Protein AF-A0A3D9BL88-F1 (afdb_monomer)

Solvent-accessible surface area (backbone atoms only — not comparable to full-atom values): 12223 Å² total; per-residue (Å²): 134,67,71,60,58,57,51,49,48,42,62,71,47,50,49,54,49,50,50,52,54,50,50,53,53,51,49,52,52,51,50,50,54,51,51,52,51,51,52,52,52,52,38,51,52,53,46,51,52,50,48,52,52,48,52,53,52,50,52,48,41,50,54,39,50,50,53,48,51,50,46,50,51,57,50,48,46,71,74,45,36,78,81,63,35,73,95,54,96,52,53,82,63,50,52,57,53,53,50,54,52,46,58,64,59,68,75,57,82,75,71,76,85,77,70,64,64,61,52,55,54,51,50,40,59,60,70,69,48,88,68,78,49,70,70,58,54,52,51,50,50,45,40,48,48,61,73,65,33,63,68,57,51,48,56,51,49,55,51,50,52,50,51,55,64,69,32,60,68,41,38,55,24,56,59,50,88,50,68,68,46,31,51,52,22,54,50,51,48,51,49,52,54,49,55,54,48,50,55,59,49,43,72,56,46,47,66,53,53,53,52,54,52,51,61,64,69,73,106

Radius of gyration: 32.03 Å; Cα contacts (8 Å, |Δi|>4): 124; chains: 1; bounding box: 73×27×107 Å

Structure (mmCIF, N/CA/C/O backbone):
data_AF-A0A3D9BL88-F1
#
_entry.id   AF-A0A3D9BL88-F1
#
loop_
_atom_site.group_PDB
_atom_site.id
_atom_site.type_symbol
_atom_site.label_atom_id
_atom_site.label_alt_id
_atom_site.label_comp_id
_atom_site.label_asym_id
_atom_site.label_entity_id
_atom_site.label_seq_id
_atom_site.pdbx_PDB_ins_code
_atom_site.Cartn_x
_atom_site.Cartn_y
_atom_site.Cartn_z
_atom_site.occupancy
_atom_site.B_iso_or_equiv
_atom_site.auth_seq_id
_atom_site.auth_comp_id
_atom_site.auth_asym_id
_atom_site.auth_atom_id
_atom_site.pdbx_PDB_model_num
ATOM 1 N N . MET A 1 1 ? 49.836 -11.959 -72.638 1.00 51.59 1 MET A N 1
ATOM 2 C CA . MET A 1 1 ? 50.542 -12.014 -71.339 1.00 51.59 1 MET A CA 1
ATOM 3 C C . MET A 1 1 ? 49.809 -11.216 -70.248 1.00 51.59 1 MET A C 1
ATOM 5 O O . MET A 1 1 ? 50.366 -11.035 -69.187 1.00 51.59 1 MET A O 1
ATOM 9 N N . GLU A 1 2 ? 48.539 -10.827 -70.449 1.00 55.22 2 GLU A N 1
ATOM 10 C CA . GLU A 1 2 ? 47.811 -9.899 -69.552 1.00 55.22 2 GLU A CA 1
ATOM 11 C C . GLU A 1 2 ? 46.920 -10.577 -68.492 1.00 55.22 2 GLU A C 1
ATOM 13 O O . GLU A 1 2 ? 46.496 -9.944 -67.531 1.00 55.22 2 GLU A O 1
ATOM 18 N N . LYS A 1 3 ? 46.625 -11.881 -68.622 1.00 53.06 3 LYS A N 1
ATOM 19 C CA . LYS A 1 3 ? 45.732 -12.588 -67.678 1.00 53.06 3 LYS A CA 1
ATOM 20 C C . LYS A 1 3 ? 46.371 -12.884 -66.314 1.00 53.06 3 LYS A C 1
ATOM 22 O O . LYS A 1 3 ? 45.644 -13.062 -65.341 1.00 53.06 3 LYS A O 1
ATOM 27 N N . LYS A 1 4 ? 47.706 -12.964 -66.235 1.00 57.78 4 LYS A N 1
ATOM 28 C CA . LYS A 1 4 ? 48.420 -13.257 -64.978 1.00 57.78 4 LYS A CA 1
ATOM 29 C C . LYS A 1 4 ? 48.424 -12.057 -64.031 1.00 57.78 4 LYS A C 1
ATOM 31 O O . LYS A 1 4 ? 48.208 -12.250 -62.841 1.00 57.78 4 LYS A O 1
ATOM 36 N N . ASP A 1 5 ? 48.562 -10.847 -64.561 1.00 67.50 5 ASP A N 1
ATOM 37 C CA . ASP A 1 5 ? 48.654 -9.633 -63.743 1.00 67.50 5 ASP A CA 1
ATOM 38 C C . ASP A 1 5 ? 47.309 -9.288 -63.097 1.00 67.50 5 ASP A C 1
ATOM 40 O O . ASP A 1 5 ? 47.246 -9.004 -61.904 1.00 67.50 5 ASP A O 1
ATOM 44 N N . TRP A 1 6 ? 46.206 -9.448 -63.834 1.00 71.81 6 TRP A N 1
ATOM 45 C CA . TRP A 1 6 ? 44.857 -9.295 -63.281 1.00 71.81 6 TRP A CA 1
ATOM 46 C C . TRP A 1 6 ? 44.536 -10.309 -62.181 1.00 71.81 6 TRP A C 1
ATOM 48 O O . TRP A 1 6 ? 43.895 -9.965 -61.187 1.00 71.81 6 TRP A O 1
ATOM 58 N N . PHE A 1 7 ? 44.991 -11.554 -62.334 1.00 76.88 7 PHE A N 1
ATOM 59 C CA . PHE A 1 7 ? 44.805 -12.583 -61.313 1.00 76.88 7 PHE A CA 1
ATOM 60 C C . PHE A 1 7 ? 45.586 -12.255 -60.032 1.00 76.88 7 PHE A C 1
ATOM 62 O O . PHE A 1 7 ? 45.033 -12.382 -58.942 1.00 76.88 7 PHE A O 1
ATOM 69 N N . ILE A 1 8 ? 46.828 -11.781 -60.162 1.00 74.06 8 ILE A N 1
ATOM 70 C CA . ILE A 1 8 ? 47.680 -11.367 -59.036 1.00 74.06 8 ILE A CA 1
ATOM 71 C C . ILE A 1 8 ? 47.064 -10.161 -58.315 1.00 74.06 8 ILE A C 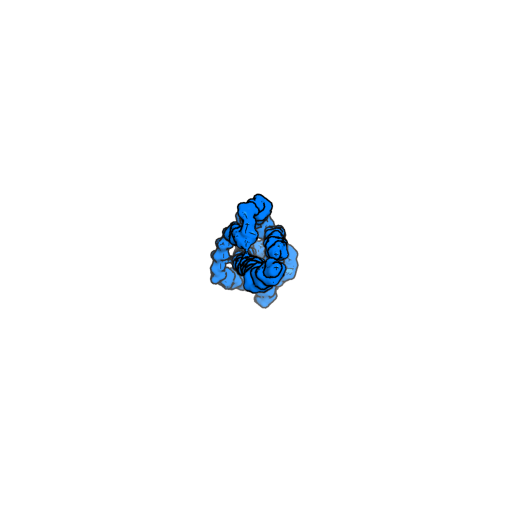1
ATOM 73 O O . ILE A 1 8 ? 46.864 -10.210 -57.106 1.00 74.06 8 ILE A O 1
ATOM 77 N N . ILE A 1 9 ? 46.648 -9.126 -59.050 1.00 75.50 9 ILE A N 1
ATOM 78 C CA . ILE A 1 9 ? 45.992 -7.937 -58.478 1.00 75.50 9 ILE A CA 1
ATOM 79 C C . ILE A 1 9 ? 44.708 -8.322 -57.731 1.00 75.50 9 ILE A C 1
ATOM 81 O O . ILE A 1 9 ? 44.460 -7.868 -56.613 1.00 75.50 9 ILE A O 1
ATOM 85 N N . THR A 1 10 ? 43.889 -9.196 -58.318 1.00 73.94 10 THR A N 1
ATOM 86 C CA . THR A 1 10 ? 42.633 -9.618 -57.686 1.00 73.94 10 THR A CA 1
ATOM 87 C C . THR A 1 10 ? 42.896 -10.433 -56.419 1.00 73.94 10 THR A C 1
ATOM 89 O O . THR A 1 10 ? 42.272 -10.192 -55.386 1.00 73.94 10 THR A O 1
ATOM 92 N N . LYS A 1 11 ? 43.839 -11.379 -56.476 1.00 76.44 11 LYS A N 1
ATOM 93 C CA . LYS A 1 11 ? 44.159 -12.281 -55.366 1.00 76.44 11 LYS A CA 1
ATOM 94 C C . LYS A 1 11 ? 44.858 -11.577 -54.206 1.00 76.44 11 LYS A C 1
ATOM 96 O O . LYS A 1 11 ? 44.530 -11.865 -53.060 1.00 76.44 11 LYS A O 1
ATOM 101 N N . ASP A 1 12 ? 45.784 -10.671 -54.501 1.00 75.44 12 ASP A N 1
ATOM 102 C CA . ASP A 1 12 ? 46.691 -10.118 -53.493 1.00 75.44 12 ASP A CA 1
ATOM 103 C C . ASP A 1 12 ? 46.240 -8.743 -52.976 1.00 75.44 12 ASP A C 1
ATOM 105 O O . ASP A 1 12 ? 46.669 -8.324 -51.904 1.00 75.44 12 ASP A O 1
ATOM 109 N N . ILE A 1 13 ? 45.340 -8.050 -53.690 1.00 75.19 13 ILE A N 1
ATOM 110 C CA . ILE A 1 13 ? 44.857 -6.713 -53.302 1.00 75.19 13 ILE A CA 1
ATOM 111 C C . ILE A 1 13 ? 43.344 -6.717 -53.078 1.00 75.19 13 ILE A C 1
ATOM 113 O O . ILE A 1 13 ? 42.873 -6.331 -52.006 1.00 75.19 13 ILE A O 1
ATOM 117 N N . VAL A 1 14 ? 42.564 -7.182 -54.060 1.00 80.69 14 VAL A N 1
ATOM 118 C CA . VAL A 1 14 ? 41.093 -7.083 -54.003 1.00 80.69 14 VAL A CA 1
ATOM 119 C C . VAL A 1 14 ? 40.502 -8.035 -52.960 1.00 80.69 14 VAL A C 1
ATOM 121 O O . VAL A 1 14 ? 39.698 -7.603 -52.135 1.00 80.69 14 VAL A O 1
ATOM 124 N N . ILE A 1 15 ? 40.907 -9.310 -52.950 1.00 79.12 15 ILE A N 1
ATOM 125 C CA . ILE A 1 15 ? 40.397 -10.303 -51.988 1.00 79.12 15 ILE A CA 1
ATOM 126 C C . ILE A 1 15 ? 40.760 -9.927 -50.535 1.00 79.12 15 ILE A C 1
ATOM 128 O O . ILE A 1 15 ? 39.852 -9.905 -49.696 1.00 79.12 15 ILE A O 1
ATOM 132 N N . PRO A 1 16 ? 42.016 -9.567 -50.197 1.00 82.88 16 PRO A N 1
ATOM 133 C CA . PRO A 1 16 ? 42.356 -9.106 -48.852 1.00 82.88 16 PRO A CA 1
ATOM 134 C C . PRO A 1 16 ? 41.627 -7.815 -48.471 1.00 82.88 16 PRO A C 1
ATOM 136 O O . PRO A 1 16 ? 41.121 -7.718 -47.354 1.00 82.88 16 PRO A O 1
ATOM 139 N N . GLY A 1 17 ? 41.487 -6.864 -49.403 1.00 82.81 17 GLY A N 1
ATOM 140 C CA . GLY A 1 17 ? 40.734 -5.625 -49.188 1.00 82.81 17 GLY A CA 1
ATOM 141 C C . GLY A 1 17 ? 39.258 -5.872 -48.861 1.00 82.81 17 GLY A C 1
ATOM 142 O O . GLY A 1 17 ? 38.746 -5.341 -47.876 1.00 82.81 17 GLY A O 1
ATOM 143 N N . LEU A 1 18 ? 38.585 -6.742 -49.621 1.00 83.50 18 LEU A N 1
ATOM 144 C CA . LEU A 1 18 ? 37.201 -7.151 -49.350 1.00 83.50 18 LEU A CA 1
ATOM 145 C C . LEU A 1 18 ? 37.072 -7.908 -48.023 1.00 83.50 18 LEU A C 1
ATOM 147 O O . LEU A 1 18 ? 36.118 -7.683 -47.279 1.00 83.50 18 LEU A O 1
ATOM 151 N N . THR A 1 19 ? 38.046 -8.757 -47.691 1.00 81.94 19 THR A N 1
ATOM 152 C CA . THR A 1 19 ? 38.074 -9.486 -46.413 1.00 81.94 19 THR A CA 1
ATOM 153 C C . THR A 1 19 ? 38.165 -8.514 -45.235 1.00 81.94 19 THR A C 1
ATOM 155 O O . THR A 1 19 ? 37.410 -8.632 -44.267 1.00 81.94 19 THR A O 1
ATOM 158 N N . LEU A 1 20 ? 39.017 -7.495 -45.341 1.00 87.31 20 LEU A N 1
ATOM 159 C CA . LEU A 1 20 ? 39.199 -6.473 -44.314 1.00 87.31 20 LEU A CA 1
ATOM 160 C C . LEU A 1 20 ? 37.930 -5.619 -44.144 1.00 87.31 20 LEU A C 1
ATOM 162 O O . LEU A 1 20 ? 37.455 -5.442 -43.022 1.00 87.31 20 LEU A O 1
ATOM 166 N N . ILE A 1 21 ? 37.306 -5.197 -45.249 1.00 88.50 21 ILE A N 1
ATOM 167 C CA . ILE A 1 21 ? 36.021 -4.476 -45.237 1.00 88.50 21 ILE A CA 1
ATOM 168 C C . ILE A 1 21 ? 34.911 -5.333 -44.608 1.00 88.50 21 ILE A C 1
ATOM 170 O O . ILE A 1 21 ? 34.175 -4.850 -43.747 1.00 88.50 21 ILE A O 1
ATOM 174 N N . SER A 1 22 ? 34.806 -6.611 -44.986 1.00 84.62 22 SER A N 1
ATOM 175 C CA . SER A 1 22 ? 33.790 -7.521 -44.440 1.00 84.62 22 SER A CA 1
ATOM 176 C C . SER A 1 22 ? 33.960 -7.752 -42.934 1.00 84.62 22 SER A C 1
ATOM 178 O O . SER A 1 22 ? 32.974 -7.771 -42.199 1.00 84.62 22 SER A O 1
ATOM 180 N N . THR A 1 23 ? 35.204 -7.828 -42.453 1.00 88.81 23 THR A N 1
ATOM 181 C CA . THR A 1 23 ? 35.520 -7.988 -41.027 1.00 88.81 23 THR A CA 1
ATOM 182 C C . THR A 1 23 ? 35.141 -6.738 -40.233 1.00 88.81 23 THR A C 1
ATOM 184 O O . THR A 1 23 ? 34.545 -6.849 -39.163 1.00 88.81 23 THR A O 1
ATOM 187 N N . ILE A 1 24 ? 35.411 -5.542 -40.770 1.00 90.19 24 ILE A N 1
ATOM 188 C CA . ILE A 1 24 ? 34.997 -4.272 -40.151 1.00 90.19 24 ILE A CA 1
ATOM 189 C C . ILE A 1 24 ? 33.465 -4.170 -40.090 1.00 90.19 24 ILE A C 1
ATOM 191 O O . ILE A 1 24 ? 32.907 -3.796 -39.055 1.00 90.19 24 ILE A O 1
ATOM 195 N N . LEU A 1 25 ? 32.765 -4.537 -41.168 1.00 89.06 25 LEU A N 1
ATOM 196 C CA . LEU A 1 25 ? 31.299 -4.534 -41.203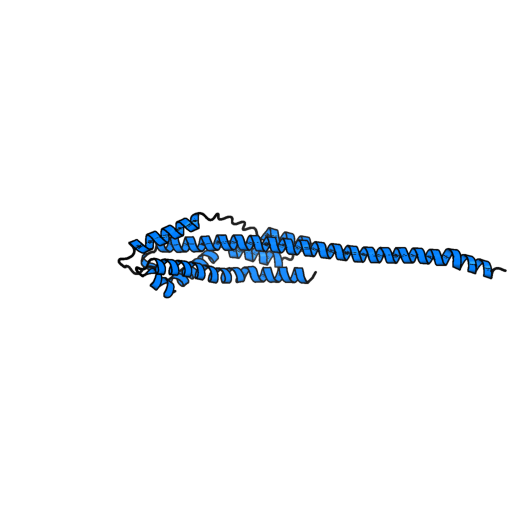 1.00 89.06 25 LEU A CA 1
ATOM 197 C C . LEU A 1 25 ? 30.699 -5.515 -40.188 1.00 89.06 25 LEU A C 1
ATOM 199 O O . LEU A 1 25 ? 29.813 -5.145 -39.422 1.00 89.06 25 LEU A O 1
ATOM 203 N N . LEU A 1 26 ? 31.208 -6.745 -40.113 1.00 86.56 26 LEU A N 1
ATOM 204 C CA . LEU A 1 26 ? 30.743 -7.716 -39.119 1.00 86.56 26 LEU A CA 1
ATOM 205 C C . LEU A 1 26 ? 31.046 -7.256 -37.688 1.00 86.56 26 LEU A C 1
ATOM 207 O O . LEU A 1 26 ? 30.171 -7.332 -36.827 1.00 86.56 26 LEU A O 1
ATOM 211 N N . GLY A 1 27 ? 32.244 -6.721 -37.439 1.00 85.50 27 GLY A N 1
ATOM 212 C CA . GLY A 1 27 ? 32.631 -6.193 -36.131 1.00 85.50 27 GLY A CA 1
ATOM 213 C C . GLY A 1 27 ? 31.736 -5.041 -35.670 1.00 85.50 27 GLY A C 1
ATOM 214 O O . GLY A 1 27 ? 31.298 -5.025 -34.521 1.00 85.50 27 GLY A O 1
ATOM 215 N N . THR A 1 28 ? 31.395 -4.113 -36.569 1.00 89.12 28 THR A N 1
ATOM 216 C CA . THR A 1 28 ? 30.485 -2.995 -36.262 1.00 89.12 28 THR A CA 1
ATOM 217 C C . THR A 1 28 ? 29.053 -3.461 -35.999 1.00 89.12 28 THR A C 1
ATOM 219 O O . THR A 1 28 ? 28.440 -2.992 -35.040 1.00 89.12 28 THR A O 1
ATOM 222 N N . ILE A 1 29 ? 28.536 -4.427 -36.767 1.00 87.75 29 ILE A N 1
ATOM 223 C CA . ILE A 1 29 ? 27.213 -5.030 -36.525 1.00 87.75 29 ILE A CA 1
ATOM 224 C C . ILE A 1 29 ? 27.179 -5.734 -35.162 1.00 87.75 29 ILE A C 1
ATOM 226 O O . ILE A 1 29 ? 26.259 -5.506 -34.374 1.00 87.75 29 ILE A O 1
ATOM 230 N N . ILE A 1 30 ? 28.189 -6.553 -34.851 1.00 85.75 30 ILE A N 1
ATOM 231 C CA . ILE A 1 30 ? 28.284 -7.261 -33.566 1.00 85.75 30 ILE A CA 1
ATOM 232 C C . ILE A 1 30 ? 28.376 -6.261 -32.409 1.00 85.75 30 ILE A C 1
ATOM 234 O O . ILE A 1 30 ? 27.636 -6.392 -31.434 1.00 85.75 30 ILE A O 1
ATOM 238 N N . ALA A 1 31 ? 29.224 -5.235 -32.525 1.00 85.94 31 ALA A N 1
ATOM 239 C CA . ALA A 1 31 ? 29.352 -4.187 -31.515 1.00 85.94 31 ALA A CA 1
ATOM 240 C C . ALA A 1 31 ? 28.030 -3.433 -31.297 1.00 85.94 31 ALA A C 1
ATOM 242 O O . ALA A 1 31 ? 27.651 -3.176 -30.156 1.00 85.94 31 ALA A O 1
ATOM 243 N N . PHE A 1 32 ? 27.288 -3.134 -32.368 1.00 88.62 32 PHE A N 1
ATOM 244 C CA . PHE A 1 32 ? 25.971 -2.502 -32.282 1.00 88.62 32 PHE A CA 1
ATOM 245 C C . PHE A 1 32 ? 24.943 -3.396 -31.570 1.00 88.62 32 PHE A C 1
ATOM 247 O O . PHE A 1 32 ? 24.218 -2.925 -30.692 1.00 88.62 32 PHE A O 1
ATOM 254 N N . ILE A 1 33 ? 24.908 -4.696 -31.886 1.00 86.81 33 ILE A N 1
ATOM 255 C CA . ILE A 1 33 ? 24.022 -5.666 -31.220 1.00 86.81 33 ILE A CA 1
ATOM 256 C C . ILE A 1 33 ? 24.366 -5.791 -29.730 1.00 86.81 33 ILE A C 1
ATOM 258 O O . ILE A 1 33 ? 23.462 -5.759 -28.893 1.00 86.81 33 ILE A O 1
ATOM 262 N N . LEU A 1 34 ? 25.652 -5.921 -29.388 1.00 83.44 34 LEU A N 1
ATOM 263 C CA . LEU A 1 34 ? 26.111 -6.021 -27.999 1.00 83.44 34 LEU A CA 1
ATOM 264 C C . LEU A 1 34 ? 25.763 -4.759 -27.206 1.00 83.44 34 LEU A C 1
ATOM 266 O O . LEU A 1 34 ? 25.168 -4.868 -26.135 1.00 83.44 34 LEU A O 1
ATOM 270 N N . LYS A 1 35 ? 26.024 -3.576 -27.773 1.00 86.06 35 LYS A N 1
ATOM 271 C CA . LYS A 1 35 ? 25.673 -2.291 -27.159 1.00 86.06 35 LYS A CA 1
ATOM 272 C C . LYS A 1 35 ? 24.169 -2.172 -26.900 1.00 86.06 35 LYS A C 1
ATOM 274 O O . LYS A 1 35 ? 23.764 -1.805 -25.801 1.00 86.06 35 LYS A O 1
ATOM 279 N N . ASN A 1 36 ? 23.327 -2.543 -27.867 1.00 81.88 36 ASN A N 1
ATOM 280 C CA . ASN A 1 36 ? 21.871 -2.503 -27.689 1.00 8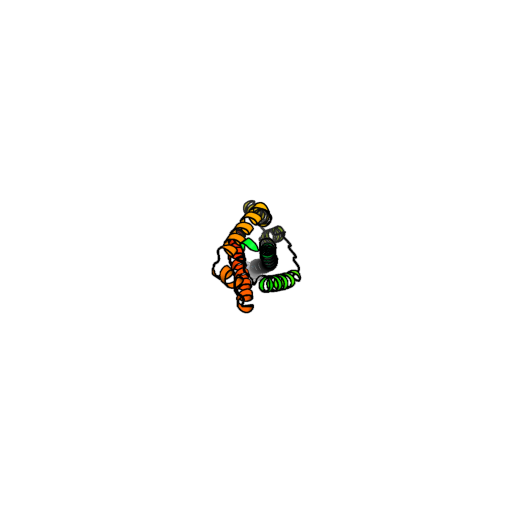1.88 36 ASN A CA 1
ATOM 281 C C . ASN A 1 36 ? 21.387 -3.471 -26.600 1.00 81.88 36 ASN A C 1
ATOM 283 O O . ASN A 1 36 ? 20.467 -3.143 -25.848 1.00 81.88 36 ASN A O 1
ATOM 287 N N . ARG A 1 37 ? 21.997 -4.661 -26.491 1.00 82.50 37 ARG A N 1
ATOM 288 C CA . ARG A 1 37 ? 21.687 -5.618 -25.416 1.00 82.50 37 ARG A CA 1
ATOM 289 C C . ARG A 1 37 ? 22.068 -5.066 -24.044 1.00 82.50 37 ARG A C 1
ATOM 291 O O . ARG A 1 37 ? 21.264 -5.172 -23.120 1.00 82.50 37 ARG A O 1
ATOM 298 N N . GLU A 1 38 ? 23.245 -4.462 -23.926 1.00 84.38 38 GLU A N 1
ATOM 299 C CA . GLU A 1 38 ? 23.721 -3.849 -22.683 1.00 84.38 38 GLU A CA 1
ATOM 300 C C . GLU A 1 38 ? 22.832 -2.670 -22.259 1.00 84.38 38 GLU A C 1
ATOM 302 O O . GLU A 1 38 ? 22.382 -2.605 -21.114 1.00 84.38 38 GLU A O 1
ATOM 307 N N . GLU A 1 39 ? 22.473 -1.783 -23.194 1.00 81.44 39 GLU A N 1
ATOM 308 C CA . GLU A 1 39 ? 21.541 -0.683 -22.926 1.00 81.44 39 GLU A CA 1
ATOM 309 C C . GLU A 1 39 ? 20.169 -1.187 -22.462 1.00 81.44 39 GLU A C 1
ATOM 311 O O . GLU A 1 39 ? 19.599 -0.645 -21.512 1.00 81.44 39 GLU A O 1
ATOM 316 N N . LYS A 1 40 ? 19.644 -2.242 -23.096 1.00 79.38 40 LYS A N 1
ATOM 317 C CA . LYS A 1 40 ? 18.369 -2.859 -22.716 1.00 79.38 40 LYS A CA 1
ATOM 318 C C . LYS A 1 40 ? 18.423 -3.445 -21.302 1.00 79.38 40 LYS A C 1
ATOM 320 O O . LYS A 1 40 ? 17.516 -3.203 -20.507 1.00 79.38 40 LYS A O 1
ATOM 325 N N . GLN A 1 41 ? 19.495 -4.166 -20.964 1.00 80.94 41 GLN A N 1
ATOM 326 C CA . GLN A 1 41 ? 19.702 -4.705 -19.615 1.00 80.94 41 GLN A CA 1
ATOM 327 C C . GLN A 1 41 ? 19.812 -3.593 -18.568 1.00 80.94 41 GLN A C 1
ATOM 329 O O . GLN A 1 41 ? 19.175 -3.677 -17.516 1.00 80.94 41 GLN A O 1
ATOM 334 N N . LYS A 1 42 ? 20.549 -2.518 -18.870 1.00 81.12 42 LYS A N 1
ATOM 335 C CA . LYS A 1 42 ? 20.687 -1.361 -17.978 1.00 81.12 42 LYS A CA 1
ATOM 336 C C . LYS A 1 42 ? 19.346 -0.672 -17.718 1.00 81.12 42 LYS A C 1
ATOM 338 O O . LYS A 1 42 ? 19.031 -0.381 -16.567 1.00 81.12 42 LYS A O 1
ATOM 343 N N . ARG A 1 43 ? 18.529 -0.455 -18.758 1.00 76.50 43 ARG A N 1
ATOM 344 C CA . ARG A 1 43 ? 17.172 0.109 -18.609 1.00 76.50 43 ARG A CA 1
ATOM 345 C C . ARG A 1 43 ? 16.282 -0.788 -17.754 1.00 76.50 43 ARG A C 1
ATOM 347 O O . ARG A 1 43 ? 15.643 -0.290 -16.836 1.00 76.50 43 ARG A O 1
ATOM 354 N N . LYS A 1 44 ? 16.293 -2.102 -18.000 1.00 77.81 44 LYS A N 1
ATOM 355 C CA . LYS A 1 44 ? 15.528 -3.071 -17.203 1.00 77.81 44 LYS A CA 1
ATOM 356 C C . LYS A 1 44 ? 15.936 -3.054 -15.727 1.00 77.81 44 LYS A C 1
ATOM 358 O O . LYS A 1 44 ? 15.065 -3.030 -14.867 1.00 77.81 44 LYS A O 1
ATOM 363 N N . SER A 1 45 ? 17.237 -3.004 -15.437 1.00 80.31 45 SER A N 1
ATOM 364 C CA . SER A 1 45 ? 17.750 -2.895 -14.065 1.00 80.31 45 SER A CA 1
ATOM 365 C C . SER A 1 45 ? 17.232 -1.635 -13.357 1.00 80.31 45 SER A C 1
ATOM 367 O O . SER A 1 45 ? 16.649 -1.724 -12.280 1.00 80.31 45 SER A O 1
ATOM 369 N N . LEU A 1 46 ? 17.334 -0.471 -14.010 1.00 79.88 46 LEU A N 1
ATOM 370 C CA . LEU A 1 46 ? 16.850 0.802 -13.461 1.00 79.88 46 LEU A CA 1
ATOM 371 C C . LEU A 1 46 ? 15.327 0.827 -13.252 1.00 79.88 46 LEU A C 1
ATOM 373 O O . LEU A 1 46 ? 14.841 1.463 -12.315 1.00 79.88 46 LEU A O 1
ATOM 377 N N . LEU A 1 47 ? 14.564 0.154 -14.117 1.00 76.56 47 LEU A N 1
ATOM 378 C CA . LEU A 1 47 ? 13.112 0.020 -13.971 1.00 76.56 47 LEU A CA 1
ATOM 379 C C . LEU A 1 47 ? 12.745 -0.845 -12.769 1.00 76.56 47 LEU A C 1
ATOM 381 O O . LEU A 1 47 ? 11.879 -0.453 -11.992 1.00 76.56 47 LEU A O 1
ATOM 385 N N . ILE A 1 48 ? 13.432 -1.974 -12.582 1.00 80.62 48 ILE A N 1
ATOM 386 C CA . ILE A 1 48 ? 13.251 -2.828 -11.402 1.00 80.62 48 ILE A CA 1
ATOM 387 C C . ILE A 1 48 ? 13.598 -2.047 -10.133 1.00 80.62 48 ILE A C 1
ATOM 389 O O . ILE A 1 48 ? 12.816 -2.048 -9.190 1.00 80.62 48 ILE A O 1
ATOM 393 N N . GLU A 1 49 ? 14.719 -1.325 -10.111 1.00 81.25 49 GLU A N 1
ATOM 394 C CA . GLU A 1 49 ? 15.107 -0.493 -8.965 1.00 81.25 49 GLU A CA 1
ATOM 395 C C . GLU A 1 49 ? 14.051 0.580 -8.656 1.00 81.25 49 GLU A C 1
ATOM 397 O O . GLU A 1 49 ? 13.662 0.780 -7.506 1.00 81.25 49 GLU A O 1
ATOM 402 N N . THR A 1 50 ? 13.527 1.240 -9.691 1.00 80.19 50 THR A N 1
ATOM 403 C CA . THR A 1 50 ? 12.452 2.233 -9.550 1.00 80.19 50 THR A CA 1
ATOM 404 C C . THR A 1 50 ? 11.173 1.602 -8.997 1.00 80.19 50 THR A C 1
ATOM 406 O O . THR A 1 50 ? 10.539 2.191 -8.123 1.00 80.19 50 THR A O 1
ATOM 409 N N . TYR A 1 51 ? 10.834 0.387 -9.433 1.00 80.00 51 TYR A N 1
ATOM 410 C CA . TYR A 1 51 ? 9.705 -0.377 -8.904 1.00 80.00 51 TYR A CA 1
ATOM 411 C C . TYR A 1 51 ? 9.893 -0.788 -7.449 1.00 80.00 51 TYR A C 1
ATOM 413 O O . TYR A 1 51 ? 8.980 -0.616 -6.648 1.00 80.00 51 TYR A O 1
ATOM 421 N N . MET A 1 52 ? 11.087 -1.234 -7.067 1.00 82.69 52 MET A N 1
ATOM 422 C CA . MET A 1 52 ? 11.388 -1.539 -5.669 1.00 82.69 52 MET A CA 1
ATOM 423 C C . MET A 1 52 ? 11.295 -0.290 -4.785 1.00 82.69 52 MET A C 1
ATOM 425 O O . MET A 1 52 ? 10.758 -0.361 -3.682 1.00 82.69 52 MET A O 1
ATOM 429 N N . ASN A 1 53 ? 11.747 0.869 -5.273 1.00 83.19 53 ASN A N 1
ATOM 430 C CA . ASN A 1 53 ? 11.600 2.134 -4.550 1.00 83.19 53 ASN A CA 1
ATOM 431 C C . ASN A 1 53 ? 10.124 2.521 -4.370 1.00 83.19 53 ASN A C 1
ATOM 433 O O . ASN A 1 53 ? 9.724 2.898 -3.269 1.00 83.19 53 ASN A O 1
ATOM 437 N N . TYR A 1 54 ? 9.315 2.364 -5.419 1.00 81.44 54 TYR A N 1
ATOM 438 C CA . TYR A 1 54 ? 7.867 2.562 -5.364 1.00 81.44 54 TYR A CA 1
ATOM 439 C C . TYR A 1 54 ? 7.199 1.634 -4.333 1.00 81.44 54 TYR A C 1
ATOM 441 O O . TYR A 1 54 ? 6.455 2.104 -3.471 1.00 81.44 54 TYR A O 1
ATOM 449 N N . LEU A 1 55 ? 7.512 0.333 -4.361 1.00 82.50 55 LEU A N 1
ATOM 450 C CA . LEU A 1 55 ? 6.980 -0.640 -3.402 1.00 82.50 55 LEU A CA 1
ATOM 451 C C . LEU A 1 55 ? 7.390 -0.317 -1.961 1.00 82.50 55 LEU A C 1
ATOM 453 O O . LEU A 1 55 ? 6.566 -0.416 -1.055 1.00 82.50 55 LEU A O 1
ATOM 457 N N . ASN A 1 56 ? 8.635 0.113 -1.745 1.00 82.56 56 ASN A N 1
ATOM 458 C CA . ASN A 1 56 ? 9.114 0.522 -0.426 1.00 82.56 56 ASN A CA 1
ATOM 459 C C . ASN A 1 56 ? 8.353 1.745 0.101 1.00 82.56 56 ASN A C 1
ATOM 461 O O . ASN A 1 56 ? 7.957 1.761 1.266 1.00 82.56 56 ASN A O 1
ATOM 465 N N . ALA A 1 57 ? 8.121 2.756 -0.741 1.00 80.62 57 ALA A N 1
ATOM 466 C CA . ALA A 1 57 ? 7.315 3.916 -0.364 1.00 80.62 57 ALA A CA 1
ATOM 467 C C . ALA A 1 57 ? 5.867 3.517 -0.048 1.00 80.62 57 ALA A C 1
ATOM 469 O O . ALA A 1 57 ? 5.321 3.925 0.975 1.00 80.62 57 ALA A O 1
ATOM 470 N N . ARG A 1 58 ? 5.271 2.633 -0.857 1.00 79.31 58 ARG A N 1
ATOM 471 C CA . ARG A 1 58 ? 3.926 2.090 -0.617 1.00 79.31 58 ARG A CA 1
ATOM 472 C C . ARG A 1 58 ? 3.821 1.304 0.672 1.00 79.31 58 ARG A C 1
ATOM 474 O O . ARG A 1 58 ? 2.858 1.507 1.401 1.00 79.31 58 ARG A O 1
ATOM 481 N N . SER A 1 59 ? 4.805 0.471 0.987 1.00 82.00 59 SER A N 1
ATOM 482 C CA . SER A 1 59 ? 4.832 -0.264 2.251 1.00 82.00 59 SER A CA 1
ATOM 483 C C . SER A 1 59 ? 4.875 0.684 3.451 1.00 82.00 59 SER A C 1
ATOM 485 O O . SER A 1 59 ? 4.138 0.475 4.410 1.00 82.00 59 SER A O 1
ATOM 487 N N . LYS A 1 60 ? 5.693 1.743 3.388 1.00 80.94 60 LYS A N 1
ATOM 488 C CA . LYS A 1 60 ? 5.794 2.742 4.464 1.00 80.94 60 LYS A CA 1
ATOM 489 C C . LYS A 1 60 ? 4.502 3.539 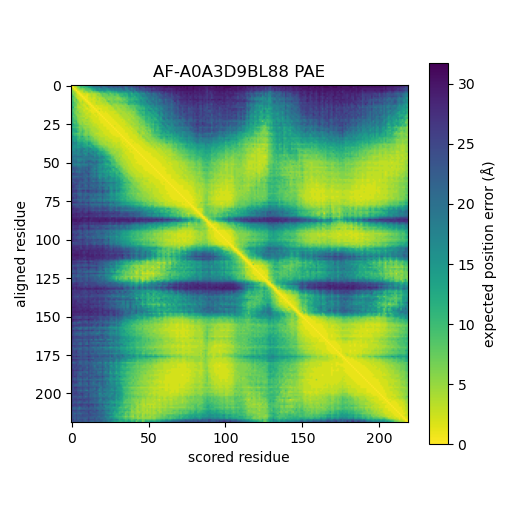4.635 1.00 80.94 60 LYS A C 1
ATOM 491 O O . LYS A 1 60 ? 4.021 3.677 5.756 1.00 80.94 60 LYS A O 1
ATOM 496 N N . ASN A 1 61 ? 3.914 4.011 3.535 1.00 78.19 61 ASN A N 1
ATOM 497 C CA . ASN A 1 61 ? 2.644 4.738 3.578 1.00 78.19 61 ASN A CA 1
ATOM 498 C C . ASN A 1 61 ? 1.506 3.823 4.061 1.00 78.19 61 ASN A C 1
ATOM 500 O O . ASN A 1 61 ? 0.708 4.229 4.898 1.00 78.19 61 ASN A O 1
ATOM 504 N N . TYR A 1 62 ? 1.464 2.560 3.621 1.00 82.56 62 TYR A N 1
ATOM 505 C CA . TYR A 1 62 ? 0.513 1.567 4.124 1.00 82.56 62 TYR A CA 1
ATOM 506 C C . TYR A 1 62 ? 0.624 1.380 5.642 1.00 82.56 62 TYR A C 1
ATOM 508 O O . TYR A 1 62 ? -0.383 1.480 6.339 1.00 82.56 62 TYR A O 1
ATOM 516 N N . GLU A 1 63 ? 1.834 1.153 6.159 1.00 81.19 63 GLU A N 1
ATOM 517 C CA . GLU A 1 63 ? 2.075 0.976 7.594 1.00 81.19 63 GLU A CA 1
ATOM 518 C C . GLU A 1 63 ? 1.659 2.220 8.388 1.00 81.19 63 GLU A C 1
ATOM 520 O O . GLU A 1 63 ? 0.949 2.121 9.390 1.00 81.19 63 GLU A O 1
ATOM 525 N N . SER A 1 64 ? 2.031 3.403 7.898 1.00 81.69 64 SER A N 1
ATOM 526 C CA . SER A 1 64 ? 1.689 4.676 8.525 1.00 81.69 64 SER A CA 1
ATOM 527 C C . SER A 1 64 ? 0.174 4.905 8.594 1.00 81.69 64 SER A C 1
ATOM 529 O O . SER A 1 64 ? -0.362 5.220 9.660 1.00 81.69 64 SER A O 1
ATOM 531 N N . HIS A 1 65 ? -0.538 4.679 7.488 1.00 79.56 65 HIS A N 1
ATOM 532 C CA . HIS A 1 65 ? -1.990 4.839 7.430 1.00 79.56 65 HIS A CA 1
ATOM 533 C C . HIS A 1 65 ? -2.717 3.789 8.270 1.00 79.56 65 HIS A C 1
ATOM 535 O O . HIS A 1 65 ? -3.694 4.121 8.935 1.00 79.56 65 HIS A O 1
ATOM 541 N N . LEU A 1 66 ? -2.243 2.542 8.287 1.00 85.25 66 LEU A N 1
ATOM 542 C CA . LEU A 1 66 ? -2.816 1.481 9.114 1.00 85.25 66 LEU A CA 1
ATOM 543 C C . LEU A 1 66 ? -2.707 1.820 10.602 1.00 85.25 66 LEU A C 1
ATOM 545 O O . LEU A 1 66 ? -3.697 1.717 11.327 1.00 85.25 66 LEU A O 1
ATOM 549 N N . ASN A 1 67 ? -1.536 2.279 11.046 1.00 85.44 67 ASN A N 1
ATOM 550 C CA . ASN A 1 67 ? -1.335 2.701 12.431 1.00 85.44 67 ASN A CA 1
ATOM 551 C C . ASN A 1 67 ? -2.204 3.922 12.770 1.00 85.44 67 ASN A C 1
ATOM 553 O O . ASN A 1 67 ? -2.812 3.966 13.840 1.00 85.44 67 ASN A O 1
ATOM 557 N N . SER A 1 68 ? -2.343 4.876 11.842 1.00 85.06 68 SER A N 1
ATOM 558 C CA . SER A 1 68 ? -3.249 6.021 12.001 1.00 85.06 68 SER A CA 1
ATOM 559 C C . SER A 1 68 ? -4.718 5.593 12.114 1.00 85.06 68 SER A C 1
ATOM 561 O O . SER A 1 68 ? -5.406 6.015 13.042 1.00 85.06 68 SER A O 1
ATOM 563 N N . LEU A 1 69 ? -5.198 4.708 11.235 1.00 87.25 69 LEU A N 1
ATOM 564 C CA . LEU A 1 69 ? -6.563 4.172 11.271 1.00 87.25 69 LEU A CA 1
ATOM 565 C C . LEU A 1 69 ? -6.839 3.435 12.579 1.00 87.25 69 LEU A C 1
ATOM 567 O O . LEU A 1 69 ? -7.859 3.681 13.220 1.00 87.25 69 LEU A O 1
ATOM 571 N N . PHE A 1 70 ? -5.912 2.575 13.003 1.00 89.19 70 PHE A N 1
ATOM 572 C CA . PHE A 1 70 ? -6.027 1.860 14.266 1.00 89.19 70 PHE A CA 1
ATOM 573 C C . PHE A 1 70 ? -6.062 2.828 15.458 1.00 89.19 70 PHE A C 1
ATOM 575 O O . PHE A 1 70 ? -6.945 2.719 16.308 1.00 89.19 70 PHE A O 1
ATOM 582 N N . LYS A 1 71 ? -5.181 3.839 15.487 1.00 88.44 71 LYS A N 1
ATOM 583 C CA . LYS A 1 71 ? -5.189 4.896 16.511 1.00 88.44 71 LYS A CA 1
ATOM 584 C C . LYS A 1 71 ? -6.517 5.658 16.544 1.00 88.44 71 LYS A C 1
ATOM 586 O O . LYS A 1 71 ? -7.047 5.909 17.629 1.00 88.44 71 LYS A O 1
ATOM 591 N N . ASN A 1 72 ? -7.051 6.025 15.382 1.00 87.56 72 ASN A N 1
ATOM 592 C CA . ASN A 1 72 ? -8.318 6.746 15.275 1.00 87.56 72 ASN A CA 1
ATOM 593 C C . ASN A 1 72 ? -9.473 5.894 15.808 1.00 87.56 72 ASN A C 1
ATOM 595 O O . ASN A 1 72 ? -10.248 6.375 16.629 1.00 87.56 72 ASN A O 1
ATOM 599 N N . ILE A 1 73 ? -9.510 4.605 15.459 1.00 88.56 73 ILE A N 1
ATOM 600 C CA . ILE A 1 73 ? -10.496 3.658 15.991 1.00 88.56 73 ILE A CA 1
ATOM 601 C C . ILE A 1 73 ? -10.407 3.585 17.518 1.00 88.56 73 ILE A C 1
ATOM 603 O O . ILE A 1 73 ? -11.420 3.759 18.190 1.00 88.56 73 ILE A O 1
ATOM 607 N N . LEU A 1 74 ? -9.214 3.392 18.093 1.00 88.69 74 LEU A N 1
ATOM 608 C CA . LEU A 1 74 ? -9.036 3.356 19.554 1.00 88.69 74 LEU A CA 1
ATOM 609 C C . LEU A 1 74 ? -9.450 4.671 20.234 1.00 88.69 74 LEU A C 1
ATOM 611 O O . LEU A 1 74 ? -9.982 4.662 21.344 1.00 88.69 74 LEU A O 1
ATOM 615 N N . THR A 1 75 ? -9.226 5.802 19.568 1.00 88.00 75 THR A N 1
ATOM 616 C CA . THR A 1 75 ? -9.660 7.122 20.041 1.00 88.00 75 THR A CA 1
ATOM 617 C C . THR A 1 75 ? -11.187 7.226 20.023 1.00 88.00 75 THR A C 1
ATOM 619 O O . THR A 1 75 ? -11.780 7.645 21.017 1.00 88.00 75 THR A O 1
ATOM 622 N N . ASP A 1 76 ? -11.840 6.767 18.953 1.00 85.38 76 ASP A N 1
ATOM 623 C CA . ASP A 1 76 ? -13.301 6.720 18.852 1.00 85.38 76 ASP A CA 1
ATOM 624 C C . ASP A 1 76 ? -13.923 5.764 19.871 1.00 85.38 76 ASP A C 1
ATOM 626 O O . ASP A 1 76 ? -14.974 6.086 20.426 1.00 85.38 76 ASP A O 1
ATOM 630 N N . PHE A 1 77 ? -13.255 4.654 20.200 1.00 82.88 77 PHE A N 1
ATOM 631 C CA . PHE A 1 77 ? -13.635 3.795 21.325 1.00 82.88 77 PHE A CA 1
ATOM 632 C C . PHE A 1 77 ? -13.654 4.573 22.646 1.00 82.88 77 PHE A C 1
ATOM 634 O O . PHE A 1 77 ? -14.595 4.431 23.424 1.00 82.88 77 PHE A O 1
ATOM 641 N N . LEU A 1 78 ? -12.640 5.405 22.910 1.00 82.94 78 LEU A N 1
ATOM 642 C CA . LEU A 1 78 ? -12.551 6.196 24.142 1.00 82.94 78 LEU A CA 1
ATOM 643 C C . LEU A 1 78 ? -13.557 7.353 24.193 1.00 82.94 78 LEU A C 1
ATOM 645 O O . LEU A 1 78 ? -14.012 7.692 25.287 1.00 82.94 78 LEU A O 1
ATOM 649 N N . ILE A 1 79 ? -13.905 7.949 23.050 1.00 83.44 79 ILE A N 1
ATOM 650 C CA . ILE A 1 79 ? -14.880 9.049 22.959 1.00 83.44 79 ILE A CA 1
ATOM 651 C C . ILE A 1 79 ? -16.314 8.510 23.025 1.00 83.44 79 ILE A C 1
ATOM 653 O O . ILE A 1 79 ? -17.148 9.048 23.749 1.00 83.44 79 ILE A O 1
ATOM 657 N N . ASN A 1 80 ? -16.604 7.429 22.299 1.00 80.06 80 ASN A N 1
ATOM 658 C CA . ASN A 1 80 ? -17.947 6.877 22.120 1.00 80.06 80 ASN A CA 1
ATOM 659 C C . ASN A 1 80 ? -18.138 5.545 22.862 1.00 80.06 80 ASN A C 1
ATOM 661 O O . ASN A 1 80 ? -18.775 4.632 22.343 1.00 80.06 80 ASN A O 1
ATOM 665 N N . GLN A 1 81 ? -17.605 5.424 24.079 1.00 72.81 81 GLN A N 1
ATOM 666 C CA . GLN A 1 81 ? -17.541 4.164 24.840 1.00 72.81 81 GLN A CA 1
ATOM 667 C C . GLN A 1 81 ? -18.871 3.411 24.912 1.00 72.81 81 GLN A C 1
ATOM 669 O O . GLN A 1 81 ? -18.894 2.200 24.721 1.00 72.81 81 GLN A O 1
ATOM 674 N N . SER A 1 82 ? -19.977 4.125 25.131 1.00 71.25 82 SER A N 1
ATOM 675 C CA . SER A 1 82 ? -21.324 3.546 25.237 1.00 71.25 82 SER A CA 1
ATOM 676 C C . SER A 1 82 ? -21.822 2.885 23.953 1.00 71.25 82 SER A C 1
ATOM 678 O O . SER A 1 82 ? -22.750 2.084 24.004 1.00 71.25 82 SER A O 1
ATOM 680 N N . LYS A 1 83 ? -21.230 3.215 22.799 1.00 70.25 83 LYS A N 1
ATOM 681 C CA . LYS A 1 83 ? -21.516 2.524 21.542 1.00 70.25 83 LYS A CA 1
ATOM 682 C C . LYS A 1 83 ? -20.790 1.194 21.447 1.00 70.25 83 LYS A C 1
ATOM 684 O O . LYS A 1 83 ? -21.263 0.337 20.731 1.00 70.25 83 LYS A O 1
ATOM 689 N N . PHE A 1 84 ? -19.659 1.025 22.121 1.00 66.50 84 PHE A N 1
ATOM 690 C CA . PHE A 1 84 ? -18.747 -0.097 21.890 1.00 66.50 84 PHE A CA 1
ATOM 691 C C . PHE A 1 84 ? -18.702 -1.107 23.032 1.00 66.50 84 PHE A C 1
ATOM 693 O O . PHE A 1 84 ? -18.439 -2.288 22.818 1.00 66.50 84 PHE A O 1
ATOM 700 N N . ILE A 1 85 ? -18.923 -0.626 24.247 1.00 70.56 85 ILE A N 1
ATOM 701 C CA . ILE A 1 85 ? -18.867 -1.395 25.475 1.00 70.56 85 ILE A CA 1
ATOM 702 C C . ILE A 1 85 ? -20.273 -1.327 26.049 1.00 70.56 85 ILE A C 1
ATOM 704 O O . ILE A 1 85 ? -20.802 -0.231 26.257 1.00 70.56 85 ILE A O 1
ATOM 708 N N . ASP A 1 86 ? -20.878 -2.489 26.287 1.00 69.00 86 ASP A N 1
ATOM 709 C CA . ASP A 1 86 ? -22.147 -2.529 27.005 1.00 69.00 86 ASP A CA 1
ATOM 710 C C . ASP A 1 86 ? -21.907 -1.856 28.361 1.00 69.00 86 ASP A C 1
ATOM 712 O O . ASP A 1 86 ? -20.838 -2.022 28.951 1.00 69.00 86 ASP A O 1
ATOM 716 N N . THR A 1 87 ? -22.822 -0.997 28.810 1.00 59.41 87 THR A N 1
ATOM 717 C CA . THR A 1 87 ? -22.688 -0.242 30.067 1.00 59.41 87 THR A CA 1
ATOM 718 C C . THR A 1 87 ? -22.557 -1.206 31.248 1.00 59.41 87 THR A C 1
ATOM 720 O O . THR A 1 87 ? -23.549 -1.571 31.867 1.00 59.41 87 THR A O 1
ATOM 723 N N . ASP A 1 88 ? -21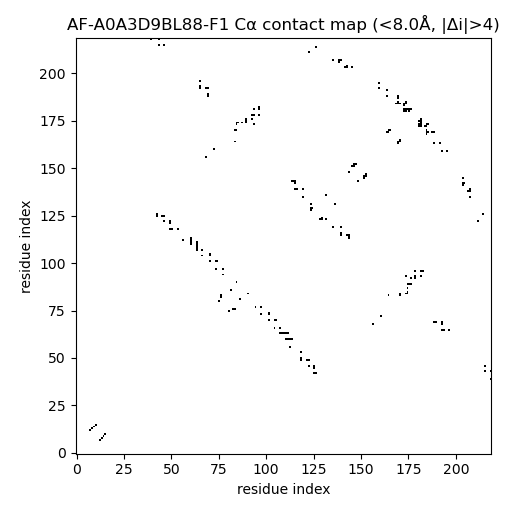.328 -1.635 31.529 1.00 59.28 88 ASP A N 1
ATOM 724 C CA . ASP A 1 88 ? -21.006 -2.714 32.456 1.00 59.28 88 ASP A CA 1
ATOM 725 C C . ASP A 1 88 ? -19.896 -2.299 33.430 1.00 59.28 88 ASP A C 1
ATOM 727 O O . ASP A 1 88 ? -19.038 -1.455 33.141 1.00 59.28 88 ASP A O 1
ATOM 731 N N . ALA A 1 89 ? -19.880 -2.945 34.598 1.00 57.34 89 ALA A N 1
ATOM 732 C CA . ALA A 1 89 ? -19.044 -2.618 35.760 1.00 57.34 89 ALA A CA 1
ATOM 733 C C . ALA A 1 89 ? -17.513 -2.633 35.513 1.00 57.34 89 ALA A C 1
ATOM 735 O O . ALA A 1 89 ? -16.748 -2.100 36.318 1.00 57.34 89 ALA A O 1
ATOM 736 N N . ASN A 1 90 ? -17.050 -3.189 34.389 1.00 65.94 90 ASN A N 1
ATOM 737 C CA . ASN A 1 90 ? -15.633 -3.443 34.095 1.00 65.94 90 ASN A CA 1
ATOM 738 C C . ASN A 1 90 ? -14.941 -2.351 33.255 1.00 65.94 90 ASN A C 1
ATOM 740 O O . ASN A 1 90 ? -13.830 -2.558 32.764 1.00 65.94 90 ASN A O 1
ATOM 744 N N . TRP A 1 91 ? -15.564 -1.180 33.074 1.00 71.00 91 TRP A N 1
ATOM 745 C CA . TRP A 1 91 ? -14.992 -0.054 32.312 1.00 71.00 91 TRP A CA 1
ATOM 746 C C . TRP A 1 91 ? -13.585 0.356 32.792 1.00 71.00 91 TRP A C 1
ATOM 748 O O . TRP A 1 91 ? -12.715 0.694 31.988 1.00 71.00 91 TRP A O 1
ATOM 758 N N . HIS A 1 92 ? -13.341 0.249 34.099 1.00 75.50 92 HIS A N 1
ATOM 759 C CA . HIS A 1 92 ? -12.078 0.587 34.751 1.00 75.50 92 HIS A CA 1
ATOM 760 C C . HIS A 1 92 ? -10.912 -0.339 34.358 1.00 75.50 92 HIS A C 1
ATOM 762 O O . HIS A 1 92 ? -9.764 0.059 34.514 1.00 75.50 92 HIS A O 1
ATOM 768 N N . LEU A 1 93 ? -11.182 -1.538 33.823 1.00 77.75 93 LEU A N 1
ATOM 769 C CA . LEU A 1 93 ? -10.163 -2.455 33.289 1.00 77.75 93 LEU A CA 1
ATOM 770 C C . LEU A 1 93 ? -9.887 -2.200 31.804 1.00 77.75 93 LEU A C 1
ATOM 772 O O . LEU A 1 93 ? -8.745 -2.265 31.358 1.00 77.75 93 LEU A O 1
ATOM 776 N N . LYS A 1 94 ? -10.930 -1.875 31.037 1.00 79.25 94 LYS A N 1
ATOM 777 C CA . LYS A 1 94 ? -10.873 -1.727 29.575 1.00 79.25 94 LYS A CA 1
ATOM 778 C C . LYS A 1 94 ? -10.155 -0.439 29.164 1.00 79.25 94 LYS A C 1
ATOM 780 O O . LYS A 1 94 ? -9.287 -0.454 28.294 1.00 79.25 94 LYS A O 1
ATOM 785 N N . ILE A 1 95 ? -10.479 0.676 29.823 1.00 82.56 95 ILE A N 1
ATOM 786 C CA . ILE A 1 95 ? -9.936 1.998 29.477 1.00 82.56 95 ILE A CA 1
ATOM 787 C C . ILE A 1 95 ? -8.406 2.068 29.632 1.00 82.56 95 ILE A C 1
ATOM 789 O O . ILE A 1 95 ? -7.762 2.567 28.707 1.00 82.56 95 ILE A O 1
ATOM 793 N N . PRO A 1 96 ? -7.786 1.598 30.736 1.00 86.88 96 PRO A N 1
ATOM 794 C CA . PRO A 1 96 ? -6.331 1.622 30.869 1.00 86.88 96 PRO A CA 1
ATOM 795 C C . PRO A 1 96 ? -5.618 0.822 29.781 1.00 86.88 96 PRO A C 1
ATOM 797 O O . PRO A 1 96 ? -4.641 1.315 29.229 1.00 86.88 96 PRO A O 1
ATOM 800 N N . VAL A 1 97 ? -6.137 -0.357 29.421 1.00 88.12 97 VAL A N 1
ATOM 801 C CA . VAL A 1 97 ? -5.551 -1.205 28.369 1.00 88.12 97 VAL A CA 1
ATOM 802 C C . VAL A 1 97 ? -5.616 -0.511 27.007 1.00 88.12 97 VAL A C 1
ATOM 804 O O . VAL A 1 97 ? -4.616 -0.454 26.293 1.00 88.12 97 VAL A O 1
ATOM 807 N N . ILE A 1 98 ? -6.762 0.087 26.664 1.00 86.19 98 ILE A N 1
ATOM 808 C CA . ILE A 1 98 ? -6.921 0.848 25.414 1.00 86.19 98 ILE A CA 1
ATOM 809 C C . ILE A 1 98 ? -5.969 2.053 25.385 1.00 86.19 98 ILE A C 1
ATOM 811 O O . ILE A 1 98 ? -5.314 2.293 24.371 1.00 86.19 98 ILE A O 1
ATOM 815 N N . LYS A 1 99 ? -5.835 2.785 26.500 1.00 87.88 99 LYS A N 1
ATOM 816 C CA . LYS A 1 99 ? -4.896 3.914 26.620 1.00 87.88 99 LYS A CA 1
ATOM 817 C C . LYS A 1 99 ? -3.437 3.477 26.497 1.00 87.88 99 LYS A C 1
ATOM 819 O O . LYS A 1 99 ? -2.667 4.143 25.813 1.00 87.88 99 LYS A O 1
ATOM 824 N N . GLU A 1 100 ? -3.057 2.364 27.119 1.00 88.50 100 GLU A N 1
ATOM 825 C CA . GLU A 1 100 ? -1.709 1.803 26.995 1.00 88.50 100 GLU A CA 1
ATOM 826 C C . GLU A 1 100 ? -1.404 1.432 25.539 1.00 88.50 100 GLU A C 1
ATOM 828 O O . GLU A 1 100 ? -0.318 1.718 25.032 1.00 88.50 100 GLU A O 1
ATOM 833 N N . ARG A 1 101 ? -2.377 0.836 24.837 1.00 85.25 101 ARG A N 1
ATOM 834 C CA . ARG A 1 101 ? -2.236 0.505 23.416 1.00 85.25 101 ARG A CA 1
ATOM 835 C C . ARG A 1 101 ? -2.083 1.763 22.564 1.00 85.25 101 ARG A C 1
ATOM 837 O O . ARG A 1 101 ? -1.188 1.805 21.730 1.00 85.25 101 ARG A O 1
ATOM 844 N N . LEU A 1 102 ? -2.884 2.796 22.824 1.00 86.56 102 LEU A N 1
ATOM 845 C CA . LEU A 1 102 ? -2.805 4.077 22.123 1.00 86.56 102 LEU A CA 1
ATOM 846 C C . LEU A 1 102 ? -1.424 4.738 22.280 1.00 86.56 102 LEU A C 1
ATOM 848 O O . LEU A 1 102 ? -0.838 5.158 21.288 1.00 86.56 102 LEU A O 1
ATOM 852 N N . LEU A 1 103 ? -0.865 4.749 23.496 1.00 85.25 103 LEU A N 1
ATOM 853 C CA . LEU A 1 103 ? 0.476 5.290 23.764 1.00 85.25 103 LEU A CA 1
ATOM 854 C C . LEU A 1 103 ? 1.586 4.546 23.005 1.00 85.25 103 LEU A C 1
ATOM 856 O O . LEU A 1 103 ? 2.564 5.160 22.584 1.00 85.25 103 LEU A O 1
ATOM 860 N N . LYS A 1 104 ? 1.454 3.227 22.810 1.00 83.50 104 LYS A N 1
ATOM 861 C CA . LYS A 1 104 ? 2.417 2.448 22.012 1.00 83.50 104 LYS A CA 1
ATOM 862 C C . LYS A 1 104 ? 2.398 2.863 20.539 1.00 83.50 104 LYS A C 1
ATOM 864 O O . LYS A 1 104 ? 3.459 2.936 19.929 1.00 83.50 104 LYS A O 1
ATOM 869 N N . GLU A 1 105 ? 1.221 3.167 19.999 1.00 78.62 105 GLU A N 1
ATOM 870 C CA . GLU A 1 105 ? 1.042 3.565 18.596 1.00 78.62 105 GLU A CA 1
ATOM 871 C C . GLU A 1 105 ? 1.425 5.044 18.344 1.00 78.62 105 GLU A C 1
ATOM 873 O O . GLU A 1 105 ? 1.773 5.406 17.225 1.00 78.62 105 GLU A O 1
ATOM 878 N N . GLU A 1 106 ? 1.441 5.909 19.371 1.00 68.44 106 GLU A N 1
ATOM 879 C CA . GLU A 1 106 ? 1.873 7.319 19.252 1.00 68.44 106 GLU A CA 1
ATOM 880 C C . GLU A 1 106 ? 3.366 7.516 18.976 1.00 68.44 106 GLU A C 1
ATOM 882 O O . GLU A 1 106 ? 3.758 8.546 18.430 1.00 68.44 106 GLU A O 1
ATOM 887 N N . ASN A 1 107 ? 4.198 6.532 19.316 1.00 61.00 107 ASN A N 1
ATOM 888 C CA . ASN A 1 107 ? 5.646 6.614 19.121 1.00 61.00 107 ASN A CA 1
ATOM 889 C C . ASN A 1 107 ? 6.092 6.287 17.685 1.00 61.00 107 ASN A C 1
ATOM 891 O O . ASN A 1 107 ? 7.288 6.318 17.392 1.00 61.00 107 ASN A O 1
ATOM 895 N N . ILE A 1 108 ? 5.159 5.958 16.789 1.00 64.62 108 ILE A N 1
ATOM 896 C CA . ILE A 1 108 ? 5.460 5.612 15.400 1.00 64.62 108 ILE A CA 1
ATOM 897 C C . ILE A 1 108 ? 5.419 6.897 14.568 1.00 64.62 108 ILE A C 1
ATOM 899 O O . ILE A 1 108 ? 4.377 7.548 14.472 1.00 64.62 108 ILE A O 1
ATOM 903 N N . SER A 1 109 ? 6.552 7.295 13.977 1.00 55.91 109 SER A N 1
ATOM 904 C CA . SER A 1 109 ? 6.586 8.499 13.144 1.00 55.91 109 SER A CA 1
ATOM 905 C C . SER A 1 109 ? 5.740 8.307 11.883 1.00 55.91 109 SER A C 1
ATOM 907 O O . SER A 1 109 ? 5.872 7.334 11.141 1.00 55.91 109 SER A O 1
ATOM 909 N N . ILE A 1 110 ? 4.847 9.263 11.644 1.00 59.72 110 ILE A N 1
ATOM 910 C CA . ILE A 1 110 ? 4.017 9.330 10.445 1.00 59.72 110 ILE A CA 1
ATOM 911 C C . ILE A 1 110 ? 4.787 10.198 9.449 1.00 59.72 110 ILE A C 1
ATOM 913 O O . ILE A 1 110 ? 4.757 11.423 9.544 1.00 59.72 110 ILE A O 1
ATOM 917 N N . SER A 1 111 ? 5.541 9.580 8.537 1.00 53.94 111 SER A N 1
ATOM 918 C CA . SER A 1 111 ? 6.032 10.281 7.347 1.00 53.94 111 SER A CA 1
ATOM 919 C C . SER A 1 111 ? 5.200 9.834 6.156 1.00 53.94 111 SER A C 1
ATOM 921 O O . SER A 1 111 ? 5.384 8.719 5.668 1.00 53.94 111 SER A O 1
ATOM 923 N N . THR A 1 112 ? 4.292 10.686 5.699 1.00 57.53 112 THR A N 1
ATOM 924 C CA . THR A 1 112 ? 3.529 10.460 4.474 1.00 57.53 112 THR A CA 1
ATOM 925 C C . THR A 1 112 ? 4.150 11.305 3.370 1.00 57.53 112 THR A C 1
ATOM 927 O O . THR A 1 112 ? 3.936 12.512 3.279 1.00 57.53 112 THR A O 1
ATOM 930 N N . ASP A 1 113 ? 5.009 10.683 2.561 1.00 58.34 113 ASP A N 1
ATOM 931 C CA . ASP A 1 113 ? 5.323 11.250 1.250 1.00 58.34 113 ASP A CA 1
ATOM 932 C C . ASP A 1 113 ? 4.232 10.763 0.295 1.00 58.34 113 ASP A C 1
ATOM 934 O O . ASP A 1 113 ? 4.259 9.626 -0.182 1.00 58.34 113 ASP A O 1
ATOM 938 N N . ASP A 1 114 ? 3.220 11.606 0.101 1.00 62.53 114 ASP A N 1
ATOM 939 C CA . ASP A 1 114 ? 2.024 11.291 -0.688 1.00 62.53 114 ASP A CA 1
ATOM 940 C C . ASP A 1 114 ? 2.212 11.588 -2.187 1.00 62.53 114 ASP A C 1
ATOM 942 O O . ASP A 1 114 ? 1.272 11.491 -2.979 1.00 62.53 114 ASP A O 1
ATOM 946 N N . ASN A 1 115 ? 3.430 11.951 -2.607 1.00 66.62 115 ASN A N 1
ATOM 947 C CA . ASN A 1 115 ? 3.721 12.303 -3.991 1.00 66.62 115 ASN A CA 1
ATOM 948 C C . ASN A 1 115 ? 4.073 11.075 -4.848 1.00 66.62 115 ASN A C 1
ATOM 950 O O . ASN A 1 115 ? 5.236 10.789 -5.149 1.00 66.62 115 ASN A O 1
ATOM 954 N N . TRP A 1 116 ? 3.040 10.370 -5.304 1.00 67.94 116 TRP A N 1
ATOM 955 C CA . TRP A 1 116 ? 3.177 9.204 -6.186 1.00 67.94 116 TRP A CA 1
ATOM 956 C C . TRP A 1 116 ? 3.682 9.545 -7.594 1.00 67.94 116 TRP A C 1
ATOM 958 O O . TRP A 1 116 ? 4.297 8.696 -8.248 1.00 67.94 116 TRP A O 1
ATOM 968 N N . SER A 1 117 ? 3.507 10.796 -8.026 1.00 63.91 117 SER A N 1
ATOM 969 C CA . SER A 1 117 ? 3.831 11.277 -9.372 1.00 63.91 117 SER A CA 1
ATOM 970 C C . SER A 1 117 ? 5.301 11.073 -9.750 1.00 63.91 117 SER A C 1
ATOM 972 O O . SER A 1 117 ? 5.645 10.796 -10.902 1.00 63.91 117 SER A O 1
ATOM 974 N N . PHE A 1 118 ? 6.203 11.158 -8.767 1.00 69.50 118 PHE A N 1
ATOM 975 C CA . PHE A 1 118 ? 7.641 10.978 -8.974 1.00 69.50 118 PHE A CA 1
ATOM 976 C C . PHE A 1 118 ? 7.990 9.611 -9.591 1.00 69.50 118 PHE A C 1
ATOM 978 O O . PHE A 1 118 ? 8.829 9.530 -10.496 1.00 69.50 118 PHE A O 1
ATOM 985 N N . TYR A 1 119 ? 7.340 8.536 -9.133 1.00 68.62 119 TYR A N 1
ATOM 986 C CA . TYR A 1 119 ? 7.651 7.177 -9.577 1.00 68.62 119 TYR A CA 1
ATOM 987 C C . TYR A 1 119 ? 7.268 6.964 -11.036 1.00 68.62 119 TYR A C 1
ATOM 989 O O . TYR A 1 119 ? 8.067 6.446 -11.818 1.00 68.62 119 TYR A O 1
ATOM 997 N N . THR A 1 120 ? 6.098 7.435 -11.451 1.00 62.91 120 THR A N 1
ATOM 998 C CA . THR A 1 120 ? 5.639 7.270 -12.834 1.00 62.91 120 THR A CA 1
ATOM 999 C C . THR A 1 120 ? 6.430 8.120 -13.811 1.00 62.91 120 THR A C 1
ATOM 1001 O O . THR A 1 120 ? 6.739 7.641 -14.906 1.00 62.91 120 THR A O 1
ATOM 1004 N N . PHE A 1 121 ? 6.831 9.342 -13.432 1.00 64.75 121 PHE A N 1
ATOM 1005 C CA . PHE A 1 121 ? 7.761 10.132 -14.245 1.00 64.75 121 PHE A CA 1
ATOM 1006 C C . PHE A 1 121 ? 9.071 9.374 -14.476 1.00 64.75 121 PHE A C 1
ATOM 1008 O O . PHE A 1 121 ? 9.565 9.316 -15.607 1.00 64.75 121 PHE A O 1
ATOM 1015 N N . ARG A 1 122 ? 9.604 8.729 -13.432 1.00 68.06 122 ARG A N 1
ATOM 1016 C CA . ARG A 1 122 ? 10.836 7.936 -13.511 1.00 68.06 122 ARG A CA 1
ATOM 1017 C C . ARG A 1 122 ? 10.664 6.686 -14.382 1.00 68.06 122 ARG A C 1
ATOM 1019 O O . ARG A 1 122 ? 11.524 6.430 -15.225 1.00 68.06 122 ARG A O 1
ATOM 1026 N N . PHE A 1 123 ? 9.542 5.970 -14.277 1.00 67.88 123 PHE A N 1
ATOM 1027 C CA . PHE A 1 123 ? 9.210 4.858 -15.179 1.00 67.88 123 PHE A CA 1
ATOM 1028 C C . PHE A 1 123 ? 9.121 5.300 -16.647 1.00 67.88 123 PHE A C 1
ATOM 1030 O O . PHE A 1 123 ? 9.769 4.708 -17.510 1.00 67.88 123 PHE A O 1
ATOM 1037 N N . CYS A 1 124 ? 8.382 6.376 -16.937 1.00 63.09 124 CYS A N 1
ATOM 1038 C CA . CYS A 1 124 ? 8.212 6.894 -18.300 1.00 63.09 124 CYS A CA 1
ATOM 1039 C C . CYS A 1 124 ? 9.540 7.339 -18.928 1.00 63.09 124 CYS A C 1
ATOM 1041 O O . CYS A 1 124 ? 9.783 7.092 -20.113 1.00 63.09 124 CYS A O 1
ATOM 1043 N N . PHE A 1 125 ? 10.408 7.977 -18.137 1.00 65.44 125 PHE A N 1
ATOM 1044 C CA . PHE A 1 125 ? 11.738 8.386 -18.579 1.00 65.44 125 PHE A CA 1
ATOM 1045 C C . PHE A 1 125 ? 12.612 7.178 -18.942 1.00 65.44 125 PHE A C 1
ATOM 1047 O O . PHE A 1 125 ? 13.208 7.145 -20.020 1.00 65.44 125 PHE A O 1
ATOM 1054 N N . LEU A 1 126 ? 12.653 6.158 -18.079 1.00 64.38 126 LEU A N 1
ATOM 1055 C CA . LEU A 1 126 ? 13.478 4.960 -18.269 1.00 64.38 126 LEU A CA 1
ATOM 1056 C C . LEU A 1 126 ? 13.031 4.092 -19.457 1.00 64.38 126 LEU A C 1
ATOM 1058 O O . LEU A 1 126 ? 13.868 3.467 -20.112 1.00 64.38 126 LEU A O 1
ATOM 1062 N N . LEU A 1 127 ? 11.737 4.102 -19.779 1.00 64.94 127 LEU A N 1
ATOM 1063 C CA . LEU A 1 127 ? 11.176 3.434 -20.959 1.00 64.94 127 LEU A CA 1
ATOM 1064 C C . LEU A 1 127 ? 11.463 4.186 -22.273 1.00 64.94 127 LEU A C 1
ATOM 1066 O O . LEU A 1 127 ? 11.205 3.662 -23.355 1.00 64.94 127 LEU A O 1
ATOM 1070 N N . GLY A 1 128 ? 12.011 5.406 -22.217 1.00 53.94 128 GLY A N 1
ATOM 1071 C CA . GLY A 1 128 ? 12.321 6.211 -23.405 1.00 53.94 128 GLY A CA 1
ATOM 1072 C C . GLY A 1 128 ? 11.080 6.710 -24.156 1.00 53.94 128 GLY A C 1
ATOM 1073 O O . GLY A 1 128 ? 11.182 7.207 -25.282 1.00 53.94 128 GLY A O 1
ATOM 1074 N N . THR A 1 129 ? 9.896 6.603 -23.554 1.00 55.72 129 THR A N 1
ATOM 1075 C CA . THR A 1 129 ? 8.643 7.072 -24.141 1.00 55.72 129 THR A CA 1
ATOM 1076 C C . THR A 1 129 ? 8.469 8.563 -23.859 1.00 55.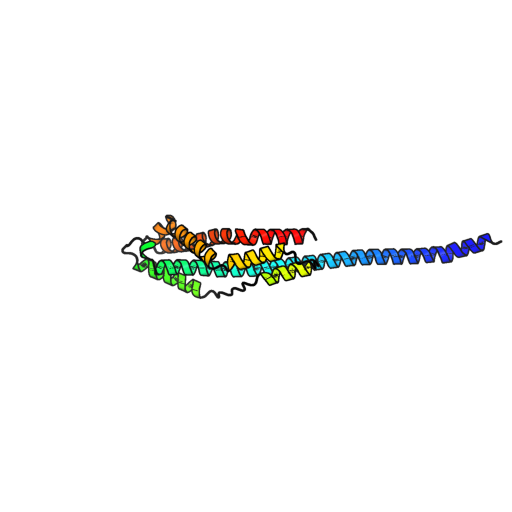72 129 THR A C 1
ATOM 1078 O O . THR A 1 129 ? 8.026 8.953 -22.785 1.00 55.72 129 THR A O 1
ATOM 1081 N N . LYS A 1 130 ? 8.764 9.426 -24.844 1.00 45.00 130 LYS A N 1
ATOM 1082 C CA . LYS A 1 130 ? 8.498 10.884 -24.762 1.00 45.00 130 LYS A CA 1
ATOM 1083 C C . LYS A 1 130 ? 7.011 11.233 -24.615 1.00 45.00 130 LYS A C 1
ATOM 1085 O O . LYS A 1 130 ? 6.670 12.345 -24.228 1.00 45.00 130 LYS A O 1
ATOM 1090 N N . LYS A 1 131 ? 6.119 10.306 -24.969 1.00 47.28 131 LYS A N 1
ATOM 1091 C CA . LYS A 1 131 ? 4.673 10.459 -24.808 1.00 47.28 131 LYS A CA 1
ATOM 1092 C C . LYS A 1 131 ? 4.283 9.916 -23.442 1.00 47.28 131 LYS A C 1
ATOM 1094 O O . LYS A 1 131 ? 3.907 8.753 -23.333 1.00 47.28 131 LYS A O 1
ATOM 1099 N N . TYR A 1 132 ? 4.354 10.769 -22.428 1.00 50.09 132 TYR A N 1
ATOM 1100 C CA . TYR A 1 132 ? 3.551 10.607 -21.223 1.00 50.09 132 TYR A CA 1
ATOM 1101 C C . TYR A 1 132 ? 2.100 10.390 -21.687 1.00 50.09 132 TYR A C 1
ATOM 1103 O O . TYR A 1 132 ? 1.474 11.278 -22.274 1.00 50.09 132 TYR A O 1
ATOM 1111 N N . ARG A 1 133 ? 1.615 9.144 -21.629 1.00 54.00 133 ARG A N 1
ATOM 1112 C CA . ARG A 1 133 ? 0.250 8.834 -22.065 1.00 54.00 133 ARG A CA 1
ATOM 1113 C C . ARG A 1 133 ? -0.676 9.463 -21.032 1.00 54.00 133 ARG A C 1
ATOM 1115 O O . ARG A 1 133 ? -0.589 9.095 -19.868 1.00 54.00 133 ARG A O 1
ATOM 1122 N N . LYS A 1 134 ? -1.617 10.306 -21.479 1.00 56.09 134 LYS A N 1
ATOM 1123 C CA . LYS A 1 134 ? -2.732 10.834 -20.663 1.00 56.09 134 LYS A CA 1
ATOM 1124 C C . LYS A 1 134 ? -3.387 9.772 -19.762 1.00 56.09 134 LYS A C 1
ATOM 1126 O O . LYS A 1 134 ? -3.859 10.103 -18.692 1.00 56.09 134 LYS A O 1
ATOM 1131 N N . HIS A 1 135 ? -3.390 8.507 -20.192 1.00 54.28 135 HIS A N 1
ATOM 1132 C CA . HIS A 1 135 ? -3.952 7.377 -19.448 1.00 54.28 135 HIS A CA 1
ATOM 1133 C C . HIS A 1 135 ? -3.139 6.972 -18.198 1.00 54.28 135 HIS A C 1
ATOM 1135 O O . HIS A 1 135 ? -3.715 6.474 -17.240 1.00 54.28 135 HIS A O 1
ATOM 1141 N N . LEU A 1 136 ? -1.810 7.117 -18.186 1.00 57.88 136 LEU A N 1
ATOM 1142 C CA . LEU A 1 136 ? -1.025 6.833 -16.975 1.00 57.88 136 LEU A CA 1
ATOM 1143 C C . LEU A 1 136 ? -1.166 7.986 -15.985 1.00 57.88 136 LEU A C 1
ATOM 1145 O O . LEU A 1 136 ? -1.475 7.732 -14.832 1.00 57.88 136 LEU A O 1
ATOM 1149 N N . GLN A 1 137 ? -1.100 9.225 -16.479 1.00 59.34 137 GLN A N 1
ATOM 1150 C CA . GLN A 1 137 ? -1.391 10.416 -15.684 1.00 59.34 137 GLN A CA 1
ATOM 1151 C C . GLN A 1 137 ? -2.773 10.348 -15.029 1.00 59.34 137 GLN A C 1
ATOM 1153 O O . GLN A 1 137 ? -2.883 10.588 -13.840 1.00 59.34 137 GLN A O 1
ATOM 1158 N N . SER A 1 138 ? -3.815 9.927 -15.754 1.00 60.78 138 SER A N 1
ATOM 1159 C CA . SER A 1 138 ? -5.152 9.784 -15.166 1.00 60.78 138 SER A CA 1
ATOM 1160 C C . SER A 1 138 ? -5.230 8.707 -14.080 1.00 60.78 138 SER A C 1
ATOM 1162 O O . SER A 1 138 ? -6.036 8.837 -13.174 1.00 60.78 138 SER A O 1
ATOM 1164 N N . LEU A 1 139 ? -4.408 7.651 -14.151 1.00 59.81 139 LEU A N 1
ATOM 1165 C CA . LEU A 1 139 ? -4.337 6.628 -13.099 1.00 59.81 139 LEU A CA 1
ATOM 1166 C C . LEU A 1 139 ? -3.579 7.133 -11.863 1.00 59.81 139 LEU A C 1
ATOM 1168 O O . LEU A 1 139 ? -3.899 6.748 -10.745 1.00 59.81 139 LEU A O 1
ATOM 1172 N N . GLU A 1 140 ? -2.583 7.997 -12.049 1.00 58.69 140 GLU A N 1
ATOM 1173 C CA . GLU A 1 140 ? -1.872 8.666 -10.953 1.00 58.69 140 GLU A CA 1
ATOM 1174 C C . GLU A 1 140 ? -2.712 9.748 -10.290 1.00 58.69 140 GLU A C 1
ATOM 1176 O O . GLU A 1 140 ? -2.724 9.854 -9.064 1.00 58.69 140 GLU A O 1
ATOM 1181 N N . ASP A 1 141 ? -3.417 10.527 -11.108 1.00 62.69 141 ASP A N 1
ATOM 1182 C CA . ASP A 1 141 ? -4.429 11.467 -10.666 1.00 62.69 141 ASP A CA 1
ATOM 1183 C C . ASP A 1 141 ? -5.507 10.687 -9.916 1.00 62.69 141 ASP A C 1
ATOM 1185 O O . ASP A 1 141 ? -5.875 11.099 -8.832 1.00 62.69 141 ASP A O 1
ATOM 1189 N N . ASP A 1 142 ? -5.931 9.507 -10.379 1.00 61.91 142 ASP A N 1
ATOM 1190 C CA . ASP A 1 142 ? -6.846 8.650 -9.620 1.00 61.91 142 ASP A CA 1
ATOM 1191 C C . ASP A 1 142 ? -6.237 8.152 -8.300 1.00 61.91 142 ASP A C 1
ATOM 1193 O O . ASP A 1 142 ? -6.936 8.148 -7.293 1.00 61.91 142 ASP A O 1
ATOM 1197 N N . ILE A 1 143 ? -4.967 7.750 -8.234 1.00 61.53 143 ILE A N 1
ATOM 1198 C CA . ILE A 1 143 ? -4.340 7.345 -6.960 1.00 61.53 143 ILE A CA 1
ATOM 1199 C C . ILE A 1 143 ? -4.276 8.537 -5.997 1.00 61.53 143 ILE A C 1
ATOM 1201 O O . ILE A 1 143 ? -4.671 8.415 -4.839 1.00 61.53 143 ILE A O 1
ATOM 1205 N N . SER A 1 144 ? -3.833 9.696 -6.481 1.00 62.62 144 SER A N 1
ATOM 1206 C CA . SER A 1 144 ? -3.656 10.910 -5.681 1.00 62.62 144 SER A CA 1
ATOM 1207 C C . SER A 1 144 ? -5.004 11.498 -5.261 1.00 62.62 144 SER A C 1
ATOM 1209 O O . SER A 1 144 ? -5.213 11.786 -4.091 1.00 62.62 144 SER A O 1
ATOM 1211 N N . ILE A 1 145 ? -5.964 11.604 -6.181 1.00 60.97 145 ILE A N 1
ATOM 1212 C CA . ILE A 1 145 ? -7.321 12.086 -5.913 1.00 60.97 145 ILE A CA 1
ATOM 1213 C C . ILE A 1 145 ? -8.042 11.097 -5.001 1.00 60.97 145 ILE A C 1
ATOM 1215 O O . ILE A 1 145 ? -8.616 11.530 -4.020 1.00 60.97 145 ILE A O 1
ATOM 1219 N N . ASN A 1 146 ? -7.999 9.782 -5.236 1.00 57.12 146 ASN A N 1
ATOM 1220 C CA . ASN A 1 146 ? -8.808 8.846 -4.444 1.00 57.12 146 ASN A CA 1
ATOM 1221 C C . ASN A 1 146 ? -8.214 8.495 -3.067 1.00 57.12 146 ASN A C 1
ATOM 1223 O O . ASN A 1 146 ? -8.988 8.160 -2.172 1.00 57.12 146 ASN A O 1
ATOM 1227 N N . LEU A 1 147 ? -6.891 8.584 -2.866 1.00 58.78 147 LEU A N 1
ATOM 1228 C CA . LEU A 1 147 ? -6.268 8.391 -1.545 1.00 58.78 147 LEU A CA 1
ATOM 1229 C C . LEU A 1 147 ? -6.193 9.677 -0.714 1.00 58.78 147 LEU A C 1
ATOM 1231 O O . LEU A 1 147 ? -6.121 9.577 0.508 1.00 58.78 147 LEU A O 1
ATOM 1235 N N . ILE A 1 148 ? -6.221 10.860 -1.340 1.00 59.25 148 ILE A N 1
ATOM 1236 C CA . ILE A 1 148 ? -6.183 12.166 -0.649 1.00 59.25 148 ILE A CA 1
ATOM 1237 C C . ILE A 1 148 ? -7.593 12.785 -0.545 1.00 59.25 148 ILE A C 1
ATOM 1239 O O . ILE A 1 148 ? -7.809 13.712 0.236 1.00 59.25 148 ILE A O 1
ATOM 1243 N N . ASP A 1 149 ? -8.593 12.265 -1.271 1.00 64.75 149 ASP A N 1
ATOM 1244 C CA . ASP A 1 149 ? -9.987 12.702 -1.140 1.00 64.75 149 ASP A CA 1
ATOM 1245 C C . ASP A 1 149 ? -10.543 12.333 0.242 1.00 64.75 149 ASP A C 1
ATOM 1247 O O . ASP A 1 149 ? -11.004 11.220 0.524 1.00 64.75 149 ASP A O 1
ATOM 1251 N N . ASN A 1 150 ? -10.521 13.345 1.107 1.00 63.38 150 ASN A N 1
ATOM 1252 C CA . ASN A 1 150 ? -11.026 13.309 2.469 1.00 63.38 150 ASN A CA 1
ATOM 1253 C C . ASN A 1 150 ? -12.468 12.788 2.561 1.00 63.38 150 ASN A C 1
ATOM 1255 O O . ASN A 1 150 ? -12.816 12.175 3.569 1.00 63.38 150 ASN A O 1
ATOM 1259 N N . ALA A 1 151 ? -13.311 12.986 1.539 1.00 68.75 151 ALA A N 1
ATOM 1260 C CA . ALA A 1 151 ? -14.690 12.505 1.564 1.00 68.75 151 ALA A CA 1
ATOM 1261 C C . ALA A 1 151 ? -14.765 10.976 1.419 1.00 68.75 151 ALA A C 1
ATOM 1263 O O . ALA A 1 151 ? -15.485 10.321 2.176 1.00 68.75 151 ALA A O 1
ATOM 1264 N N . LYS A 1 152 ? -13.990 10.388 0.500 1.00 71.12 152 LYS A N 1
ATOM 1265 C CA . LYS A 1 152 ? -13.932 8.926 0.317 1.00 71.12 152 LYS A CA 1
ATOM 1266 C C . LYS A 1 152 ? -13.265 8.234 1.496 1.00 71.12 152 LYS A C 1
ATOM 1268 O O . LYS A 1 152 ? -13.793 7.235 1.983 1.00 71.12 152 LYS A O 1
ATOM 1273 N N . ASN A 1 153 ? -12.179 8.812 2.006 1.00 73.06 153 ASN A N 1
ATOM 1274 C CA . ASN A 1 153 ? -11.508 8.311 3.203 1.00 73.06 153 ASN A CA 1
ATOM 1275 C C . ASN A 1 153 ? -12.426 8.339 4.428 1.00 73.06 153 ASN A C 1
ATOM 1277 O O . ASN A 1 153 ? -12.441 7.382 5.199 1.00 73.06 153 ASN A O 1
ATOM 1281 N N . LYS A 1 154 ? -13.243 9.388 4.575 1.00 79.81 154 LYS A N 1
ATOM 1282 C CA . LYS A 1 154 ? -14.244 9.467 5.642 1.00 79.81 154 LYS A CA 1
ATOM 1283 C C . LYS A 1 154 ? -15.304 8.369 5.516 1.00 79.81 154 LYS A C 1
ATOM 1285 O O . LYS A 1 154 ? -15.563 7.677 6.493 1.00 79.81 154 LYS A O 1
ATOM 1290 N N . ILE A 1 155 ? -15.867 8.163 4.322 1.00 85.00 155 ILE A N 1
ATOM 1291 C CA . ILE A 1 155 ? -16.865 7.102 4.083 1.00 85.00 155 ILE A CA 1
ATOM 1292 C C . ILE A 1 155 ? -16.272 5.714 4.358 1.00 85.00 155 ILE A C 1
ATOM 1294 O O . ILE A 1 155 ? -16.936 4.854 4.935 1.00 85.00 155 ILE A O 1
ATOM 1298 N N . TYR A 1 156 ? -15.030 5.473 3.933 1.00 87.19 156 TYR A N 1
ATOM 1299 C CA . TYR A 1 156 ? -14.320 4.232 4.234 1.00 87.19 156 TYR A CA 1
ATOM 1300 C C . TYR A 1 156 ? -14.141 4.043 5.747 1.00 87.19 156 TYR A C 1
ATOM 1302 O O . TYR A 1 156 ? -14.479 2.985 6.270 1.00 87.19 156 TYR A O 1
ATOM 1310 N N . TYR A 1 157 ? -13.675 5.076 6.450 1.00 86.31 157 TYR A N 1
ATOM 1311 C CA . TYR A 1 157 ? -13.471 5.040 7.895 1.00 86.31 157 TYR A CA 1
ATOM 1312 C C . TYR A 1 157 ? -14.770 4.759 8.666 1.00 86.31 157 TYR A C 1
ATOM 1314 O O . TYR A 1 157 ? -14.782 3.917 9.560 1.00 86.31 157 TYR A O 1
ATOM 1322 N N . GLU A 1 158 ? -15.882 5.387 8.279 1.00 87.62 158 GLU A N 1
ATOM 1323 C CA . GLU A 1 158 ? -17.202 5.130 8.872 1.00 87.62 158 GLU A CA 1
ATOM 1324 C C . GLU A 1 158 ? -17.636 3.667 8.683 1.00 87.62 158 GLU A C 1
ATOM 1326 O O . GLU A 1 158 ? -18.072 3.019 9.634 1.00 87.62 158 GLU A O 1
ATOM 1331 N N . LYS A 1 159 ? -17.447 3.103 7.481 1.00 89.94 159 LYS A N 1
ATOM 1332 C CA . LYS A 1 159 ? -17.727 1.680 7.217 1.00 89.94 159 LYS A CA 1
ATOM 1333 C C . LYS A 1 159 ? -16.835 0.748 8.034 1.00 89.94 159 LYS A C 1
ATOM 1335 O O . LYS A 1 159 ? -17.307 -0.286 8.503 1.00 89.94 159 LYS A O 1
ATOM 1340 N N . LEU A 1 160 ? -15.563 1.104 8.191 1.00 90.69 160 LEU A N 1
ATOM 1341 C CA . LEU A 1 160 ? -14.598 0.324 8.958 1.00 90.69 160 LEU A CA 1
ATOM 1342 C C . LEU A 1 160 ? -14.974 0.286 10.444 1.00 90.69 160 LEU A C 1
ATOM 1344 O O . LEU A 1 160 ? -14.975 -0.785 11.045 1.00 90.69 160 LEU A O 1
ATOM 1348 N N . ILE A 1 161 ? -15.365 1.424 11.025 1.00 88.62 161 ILE A N 1
ATOM 1349 C CA . ILE A 1 161 ? -15.889 1.479 12.397 1.00 88.62 161 ILE A CA 1
ATOM 1350 C C . ILE A 1 161 ? -17.124 0.599 12.550 1.00 88.62 161 ILE A C 1
ATOM 1352 O O . ILE A 1 161 ? -17.206 -0.182 13.498 1.00 88.62 161 ILE A O 1
ATOM 1356 N N . ASP A 1 162 ? -18.073 0.705 11.621 1.00 88.12 162 ASP A N 1
ATOM 1357 C CA . ASP A 1 162 ? -19.289 -0.104 11.653 1.00 88.12 162 ASP A CA 1
ATOM 1358 C C . ASP A 1 162 ? -18.972 -1.607 11.575 1.00 88.12 162 ASP A C 1
ATOM 1360 O O . ASP A 1 162 ? -19.612 -2.405 12.262 1.00 88.12 162 ASP A O 1
ATOM 1364 N N . SER A 1 163 ? -17.974 -1.998 10.775 1.00 88.94 163 SER A N 1
ATOM 1365 C CA . SER A 1 163 ? -17.479 -3.378 10.667 1.00 88.94 163 SER A CA 1
ATOM 1366 C C . SER A 1 163 ? -16.881 -3.870 11.990 1.00 88.94 163 SER A C 1
ATOM 1368 O O . SER A 1 163 ? -17.268 -4.928 12.493 1.00 88.94 163 SER A O 1
ATOM 1370 N N . VAL A 1 164 ? -16.014 -3.060 12.611 1.00 87.31 164 VAL A N 1
ATOM 1371 C CA . VAL A 1 164 ? -15.437 -3.339 13.936 1.00 87.31 164 VAL A CA 1
ATOM 1372 C C . VAL A 1 164 ? -16.538 -3.499 14.986 1.00 87.31 164 VAL A C 1
ATOM 1374 O O . VAL A 1 164 ? -16.513 -4.451 15.764 1.00 87.31 164 VAL A O 1
ATOM 1377 N N . PHE A 1 165 ? -17.525 -2.600 14.996 1.00 81.25 165 PHE A N 1
ATOM 1378 C CA . PHE A 1 165 ? -18.619 -2.614 15.965 1.00 81.25 165 PHE A CA 1
ATOM 1379 C C . PHE A 1 165 ?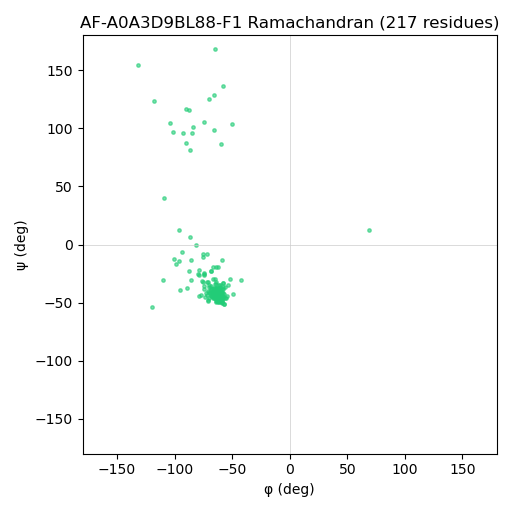 -19.526 -3.843 15.823 1.00 81.25 165 PHE A C 1
ATOM 1381 O O . PHE A 1 165 ? -19.932 -4.445 16.818 1.00 81.25 165 PHE A O 1
ATOM 1388 N N . ARG A 1 166 ? -19.850 -4.236 14.588 1.00 85.81 166 ARG A N 1
ATOM 1389 C CA . ARG A 1 166 ? -20.725 -5.387 14.313 1.00 85.81 166 ARG A CA 1
ATOM 1390 C C . ARG A 1 166 ? -20.033 -6.732 14.520 1.00 85.81 166 ARG A C 1
ATOM 1392 O O . ARG A 1 166 ? -20.706 -7.762 14.501 1.00 85.81 166 ARG A O 1
ATOM 1399 N N . ASN A 1 167 ? -18.715 -6.750 14.703 1.00 89.44 167 ASN A N 1
ATOM 1400 C CA . ASN A 1 167 ? -17.973 -7.977 14.938 1.00 89.44 167 ASN A CA 1
ATOM 1401 C C . ASN A 1 167 ? -18.211 -8.485 16.369 1.00 89.44 167 ASN A C 1
ATOM 1403 O O . ASN A 1 167 ? -17.657 -7.970 17.342 1.00 89.44 167 ASN A O 1
ATOM 1407 N N . GLN A 1 168 ? -19.021 -9.539 16.479 1.00 87.00 168 GLN A N 1
ATOM 1408 C CA . GLN A 1 168 ? -19.423 -10.107 17.764 1.00 87.00 168 GLN A CA 1
ATOM 1409 C C . GLN A 1 168 ? -18.230 -10.607 18.593 1.00 87.00 168 GLN A C 1
ATOM 1411 O O . GLN A 1 168 ? -18.214 -10.405 19.799 1.00 87.00 168 GLN A O 1
ATOM 1416 N N . ILE A 1 169 ? -17.200 -11.182 17.962 1.00 89.50 169 ILE A N 1
ATOM 1417 C CA . ILE A 1 169 ? -16.005 -11.686 18.663 1.00 89.50 169 ILE A CA 1
ATOM 1418 C C . ILE A 1 169 ? -15.260 -10.531 19.340 1.00 89.50 169 ILE A C 1
ATOM 1420 O O . ILE A 1 169 ? -14.852 -10.644 20.496 1.00 89.50 169 ILE A O 1
ATOM 1424 N N . ILE A 1 170 ? -15.104 -9.413 18.625 1.00 89.25 170 ILE A N 1
ATOM 1425 C CA . ILE A 1 170 ? -14.475 -8.203 19.159 1.00 89.25 170 ILE A CA 1
ATOM 1426 C C . ILE A 1 170 ? -15.328 -7.634 20.293 1.00 89.25 170 ILE A C 1
ATOM 1428 O O . ILE A 1 170 ? -14.799 -7.329 21.358 1.00 89.25 170 ILE A O 1
ATOM 1432 N N . ARG A 1 171 ? -16.647 -7.530 20.102 1.00 85.81 171 ARG A N 1
ATOM 1433 C CA . ARG A 1 171 ? -17.557 -6.994 21.122 1.00 85.81 171 ARG A CA 1
ATOM 1434 C C . ARG A 1 171 ? -17.563 -7.844 22.395 1.00 85.81 171 ARG A C 1
ATOM 1436 O O . ARG A 1 171 ? -17.395 -7.302 23.484 1.00 85.81 171 ARG A O 1
ATOM 1443 N N . ASP A 1 172 ? -17.704 -9.159 22.275 1.00 87.75 172 ASP A N 1
ATOM 1444 C CA . ASP A 1 172 ? -17.732 -10.079 23.416 1.00 87.75 172 ASP A CA 1
ATOM 1445 C C . ASP A 1 172 ? -16.403 -10.051 24.177 1.00 87.75 172 ASP A C 1
ATOM 1447 O O . ASP A 1 172 ? -16.366 -9.975 25.409 1.00 87.75 172 ASP A O 1
ATOM 1451 N N . GLY A 1 173 ? -15.290 -10.052 23.443 1.00 87.75 173 GLY A N 1
ATOM 1452 C CA . GLY A 1 173 ? -13.967 -10.035 24.042 1.00 87.75 173 GLY A CA 1
ATOM 1453 C C . GLY A 1 173 ? -13.559 -8.672 24.618 1.00 87.75 173 GLY A C 1
ATOM 1454 O O . GLY A 1 173 ? -12.814 -8.631 25.594 1.00 87.75 173 GLY A O 1
ATOM 1455 N N . LEU A 1 174 ? -14.101 -7.558 24.118 1.00 85.44 174 LEU A N 1
ATOM 1456 C CA . LEU A 1 174 ? -13.994 -6.253 24.780 1.00 85.44 174 LEU A CA 1
ATOM 1457 C C . LEU A 1 174 ? -14.905 -6.147 26.006 1.00 85.44 174 LEU A C 1
ATOM 1459 O O . LEU A 1 174 ? -14.614 -5.363 26.911 1.00 85.44 174 LEU A O 1
ATOM 1463 N N . ASN A 1 175 ? -15.997 -6.916 26.064 1.00 84.12 175 ASN A N 1
ATOM 1464 C CA . ASN A 1 175 ? -16.952 -6.853 27.167 1.00 84.12 175 ASN A CA 1
ATOM 1465 C C . ASN A 1 175 ? -16.610 -7.726 28.382 1.00 84.12 175 ASN A C 1
ATOM 1467 O O . ASN A 1 175 ? -17.135 -7.479 29.467 1.00 84.12 175 ASN A O 1
ATOM 1471 N N . THR A 1 176 ? -15.657 -8.645 28.250 1.00 85.44 176 THR A N 1
ATOM 1472 C CA . THR A 1 176 ? -15.154 -9.494 29.340 1.00 85.44 176 THR A CA 1
ATOM 1473 C C . THR A 1 176 ? -14.422 -8.730 30.462 1.00 85.44 176 THR A C 1
ATOM 1475 O O . THR A 1 176 ? -14.064 -7.557 30.336 1.00 85.44 176 THR A O 1
ATOM 1478 N N . SER A 1 177 ? -14.173 -9.419 31.578 1.00 84.00 177 SER A N 1
ATOM 1479 C CA . SER A 1 177 ? -13.314 -8.975 32.689 1.00 84.00 177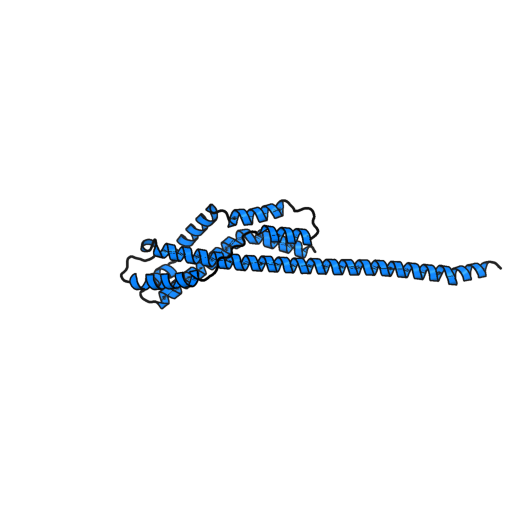 SER A CA 1
ATOM 1480 C C . SER A 1 177 ? -11.863 -9.467 32.573 1.00 84.00 177 SER A C 1
ATOM 1482 O O . SER A 1 177 ? -11.010 -9.071 33.366 1.00 84.00 177 SER A O 1
ATOM 1484 N N . ASN A 1 178 ? -11.557 -10.329 31.597 1.00 88.19 178 ASN A N 1
ATOM 1485 C CA . ASN A 1 178 ? -10.225 -10.898 31.401 1.00 88.19 178 ASN A CA 1
ATOM 1486 C C . ASN A 1 178 ? -9.335 -9.999 30.522 1.00 88.19 178 ASN A C 1
ATOM 1488 O O . ASN A 1 178 ? -9.578 -9.852 29.324 1.00 88.19 178 ASN A O 1
ATOM 1492 N N . LEU A 1 179 ? -8.248 -9.470 31.094 1.00 87.69 179 LEU A N 1
ATOM 1493 C CA . LEU A 1 179 ? -7.276 -8.619 30.391 1.00 87.69 179 LEU A CA 1
ATOM 1494 C C . LEU A 1 179 ? -6.662 -9.278 29.146 1.00 87.69 179 LEU A C 1
ATOM 1496 O O . LEU A 1 179 ? -6.444 -8.601 28.143 1.00 87.69 179 LEU A O 1
ATOM 1500 N N . ASN A 1 180 ? -6.401 -10.587 29.171 1.00 89.81 180 ASN A N 1
ATOM 1501 C CA . ASN A 1 180 ? -5.847 -11.289 28.011 1.00 89.81 180 ASN A CA 1
ATOM 1502 C C . ASN A 1 180 ? -6.854 -11.319 26.860 1.00 89.81 180 ASN A C 1
ATOM 1504 O O . ASN A 1 180 ? -6.491 -11.082 25.714 1.00 89.81 180 ASN A O 1
ATOM 1508 N N . THR A 1 181 ? -8.129 -11.554 27.165 1.00 90.75 181 THR A N 1
ATOM 1509 C CA . THR A 1 181 ? -9.200 -11.564 26.163 1.00 90.75 181 THR A CA 1
ATOM 1510 C C . THR A 1 181 ? -9.454 -10.165 25.591 1.00 90.75 181 THR A C 1
ATOM 1512 O O . THR A 1 181 ? -9.670 -10.034 24.386 1.00 90.75 181 THR A O 1
ATOM 1515 N N . ILE A 1 182 ? -9.336 -9.115 26.413 1.00 88.56 182 ILE A N 1
ATOM 1516 C CA . ILE A 1 182 ? -9.381 -7.721 25.943 1.00 88.56 182 ILE A CA 1
ATOM 1517 C C . ILE A 1 182 ? -8.231 -7.462 24.959 1.00 88.56 182 ILE A C 1
ATOM 1519 O O . ILE A 1 182 ? -8.474 -6.973 23.860 1.00 88.56 182 ILE A O 1
ATOM 1523 N N . ASN A 1 183 ? -6.995 -7.842 25.304 1.00 90.06 183 ASN A N 1
ATOM 1524 C CA . ASN A 1 183 ? -5.838 -7.675 24.416 1.00 90.06 183 ASN A CA 1
ATOM 1525 C C . ASN A 1 183 ? -5.997 -8.436 23.093 1.00 90.06 183 ASN A C 1
ATOM 1527 O O . ASN A 1 183 ? -5.789 -7.850 22.035 1.00 90.06 183 ASN A O 1
ATOM 1531 N N . ILE A 1 184 ? -6.451 -9.692 23.139 1.00 92.81 184 ILE A N 1
ATOM 1532 C CA . ILE A 1 184 ? -6.751 -10.482 21.932 1.00 92.81 184 ILE A CA 1
ATOM 1533 C C . ILE A 1 184 ? -7.795 -9.769 21.062 1.00 92.81 184 ILE A C 1
ATOM 1535 O O . ILE A 1 184 ? -7.680 -9.750 19.841 1.00 92.81 184 ILE A O 1
ATOM 1539 N N . SER A 1 185 ? -8.797 -9.136 21.671 1.00 90.88 185 SER A N 1
ATOM 1540 C CA . SER A 1 185 ? -9.822 -8.392 20.928 1.00 90.88 185 SER A CA 1
ATOM 1541 C C . SER A 1 185 ? -9.261 -7.137 20.266 1.00 90.88 185 SER A C 1
ATOM 1543 O O . SER A 1 185 ? -9.635 -6.828 19.139 1.00 90.88 185 SER A O 1
ATOM 1545 N N . LEU A 1 186 ? -8.329 -6.438 20.921 1.00 90.88 186 LEU A N 1
ATOM 1546 C CA . LEU A 1 186 ? -7.607 -5.315 20.317 1.00 90.88 186 LEU A CA 1
ATOM 1547 C C . LEU A 1 186 ? -6.720 -5.766 19.148 1.00 90.88 186 LEU A C 1
ATOM 1549 O O . LEU A 1 186 ? -6.648 -5.070 18.135 1.00 90.88 186 LEU A O 1
ATOM 1553 N N . ASP A 1 187 ? -6.089 -6.936 19.254 1.00 92.19 187 ASP A N 1
ATOM 1554 C CA . ASP A 1 187 ? -5.312 -7.519 18.157 1.00 92.19 187 ASP A CA 1
ATOM 1555 C C . ASP A 1 187 ? -6.223 -7.941 16.988 1.00 92.19 187 ASP A C 1
ATOM 1557 O O . ASP A 1 187 ? -5.896 -7.667 15.833 1.00 92.19 187 ASP A O 1
ATOM 1561 N N . ASN A 1 188 ? -7.414 -8.483 17.271 1.00 92.56 188 ASN A N 1
ATOM 1562 C CA . ASN A 1 188 ? -8.433 -8.777 16.257 1.00 92.56 188 ASN A CA 1
ATOM 1563 C C . ASN A 1 188 ? -8.921 -7.509 15.537 1.00 92.56 188 ASN A C 1
ATOM 1565 O O . ASN A 1 188 ? -9.143 -7.545 14.328 1.00 92.56 188 ASN A O 1
ATOM 1569 N N . ILE A 1 189 ? -9.057 -6.375 16.241 1.00 91.06 189 ILE A N 1
ATOM 1570 C CA . ILE A 1 189 ? -9.344 -5.079 15.601 1.00 91.06 189 ILE A CA 1
ATOM 1571 C C . ILE A 1 189 ? -8.203 -4.709 14.654 1.00 91.06 189 ILE A C 1
ATOM 1573 O O . ILE A 1 189 ? -8.459 -4.373 13.502 1.00 91.06 189 ILE A O 1
ATOM 1577 N N . LYS A 1 190 ? -6.947 -4.780 15.114 1.00 90.50 190 LYS A N 1
ATOM 1578 C CA . LYS A 1 190 ? -5.784 -4.440 14.281 1.00 90.50 190 LYS A CA 1
ATOM 1579 C C . LYS A 1 190 ? -5.717 -5.316 13.027 1.00 90.50 190 LYS A C 1
ATOM 1581 O O . LYS A 1 190 ? -5.443 -4.800 11.946 1.00 90.50 190 LYS A O 1
ATOM 1586 N N . GLN A 1 191 ? -6.014 -6.609 13.159 1.00 91.75 191 GLN A N 1
ATOM 1587 C CA . GLN A 1 191 ? -6.090 -7.539 12.034 1.00 91.75 191 GLN A CA 1
ATOM 1588 C C . GLN A 1 191 ? -7.219 -7.176 11.060 1.00 91.75 191 GLN A C 1
ATOM 1590 O O . GLN A 1 191 ? -6.956 -7.059 9.866 1.00 91.75 191 GLN A O 1
ATOM 15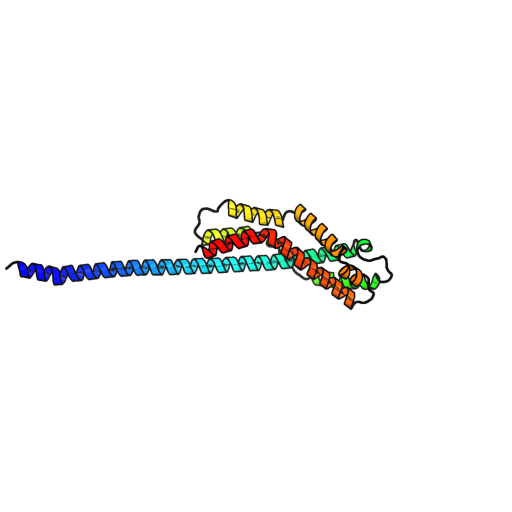95 N N . LEU A 1 192 ? -8.441 -6.941 11.551 1.00 92.38 192 LEU A N 1
ATOM 1596 C CA . LEU A 1 192 ? -9.579 -6.556 10.708 1.00 92.38 192 LEU A CA 1
ATOM 1597 C C . LEU A 1 192 ? -9.277 -5.271 9.922 1.00 92.38 192 LEU A C 1
ATOM 1599 O O . LEU A 1 192 ? -9.490 -5.211 8.715 1.00 92.38 192 LEU A O 1
ATOM 1603 N N . VAL A 1 193 ? -8.714 -4.265 10.599 1.00 90.62 193 VAL A N 1
ATOM 1604 C CA . VAL A 1 193 ? -8.289 -3.000 9.983 1.00 90.62 193 VAL A CA 1
ATOM 1605 C C . VAL A 1 193 ? -7.247 -3.239 8.896 1.00 90.62 193 VAL A C 1
ATOM 1607 O O . VAL A 1 193 ? -7.337 -2.632 7.831 1.00 90.62 193 VAL A O 1
ATOM 1610 N N . ALA A 1 194 ? -6.278 -4.124 9.135 1.00 89.06 194 ALA A N 1
ATOM 1611 C CA . ALA A 1 194 ? -5.269 -4.475 8.144 1.00 89.06 194 ALA A CA 1
ATOM 1612 C C . ALA A 1 194 ? -5.889 -5.132 6.902 1.00 89.06 194 ALA A C 1
ATOM 1614 O O . ALA A 1 194 ? -5.604 -4.724 5.778 1.00 89.06 194 ALA A O 1
ATOM 1615 N N . GLU A 1 195 ? -6.752 -6.128 7.098 1.00 90.12 195 GLU A N 1
ATOM 1616 C CA . GLU A 1 195 ? -7.392 -6.877 6.014 1.00 90.12 195 GLU A CA 1
ATOM 1617 C C . GLU A 1 195 ? -8.280 -5.977 5.144 1.00 90.12 195 GLU A C 1
ATOM 1619 O O . GLU A 1 195 ? -8.109 -5.944 3.919 1.00 90.12 195 GLU A O 1
ATOM 1624 N N . ASP A 1 196 ? -9.161 -5.186 5.762 1.00 90.00 196 ASP A N 1
ATOM 1625 C CA . ASP A 1 196 ? -10.032 -4.251 5.041 1.00 90.00 196 ASP A CA 1
ATOM 1626 C C . ASP A 1 196 ? -9.219 -3.166 4.323 1.00 90.00 196 ASP A C 1
ATOM 1628 O O . ASP A 1 196 ? -9.502 -2.828 3.166 1.00 90.00 196 ASP A O 1
ATOM 1632 N N . TYR A 1 197 ? -8.157 -2.655 4.954 1.00 87.88 197 TYR A N 1
ATOM 1633 C CA . TYR A 1 197 ? -7.335 -1.610 4.351 1.00 87.88 197 TYR A CA 1
ATOM 1634 C C . TYR A 1 197 ? -6.516 -2.116 3.159 1.00 87.88 197 TYR A C 1
ATOM 1636 O O . TYR A 1 197 ? -6.369 -1.396 2.168 1.00 87.88 197 TYR A O 1
ATOM 1644 N N . ILE A 1 198 ? -6.044 -3.369 3.189 1.00 86.50 198 ILE A N 1
ATOM 1645 C CA . ILE A 1 198 ? -5.406 -4.011 2.027 1.00 86.50 198 ILE A CA 1
ATOM 1646 C C . ILE A 1 198 ? -6.378 -4.071 0.852 1.00 86.50 198 ILE A C 1
ATOM 1648 O O . ILE A 1 198 ? -5.994 -3.753 -0.277 1.00 86.50 198 ILE A O 1
ATOM 1652 N N . ILE A 1 199 ? -7.625 -4.481 1.098 1.00 86.75 199 ILE A N 1
ATOM 1653 C CA . ILE A 1 199 ? -8.649 -4.574 0.053 1.00 86.75 199 ILE A CA 1
ATOM 1654 C C . ILE A 1 199 ? -8.936 -3.183 -0.516 1.00 86.75 199 ILE A C 1
ATOM 1656 O O . ILE A 1 199 ? -8.930 -3.016 -1.737 1.00 86.75 199 ILE A O 1
ATOM 1660 N N . TYR A 1 200 ? -9.119 -2.188 0.354 1.00 84.88 200 TYR A N 1
ATOM 1661 C CA . TYR A 1 200 ? -9.341 -0.800 -0.037 1.00 84.88 200 TYR A CA 1
ATOM 1662 C C . TYR A 1 200 ? -8.194 -0.262 -0.901 1.00 84.88 200 TYR A C 1
ATOM 1664 O O . TYR A 1 200 ? -8.428 0.203 -2.013 1.00 84.88 200 TYR A O 1
ATOM 1672 N N . GLN A 1 201 ? -6.940 -0.399 -0.460 1.00 81.38 201 GLN A N 1
ATOM 1673 C CA . GLN A 1 201 ? -5.783 0.046 -1.240 1.00 81.38 201 GLN A CA 1
ATOM 1674 C C . GLN A 1 201 ? -5.644 -0.697 -2.573 1.00 81.38 201 GLN A C 1
ATOM 1676 O O . GLN A 1 201 ? -5.294 -0.091 -3.589 1.00 81.38 201 GLN A O 1
ATOM 1681 N N . ARG A 1 202 ? -5.898 -2.012 -2.592 1.00 82.56 202 ARG A N 1
ATOM 1682 C CA . ARG A 1 202 ? -5.764 -2.834 -3.802 1.00 82.56 202 ARG A CA 1
ATOM 1683 C C . ARG A 1 202 ? -6.646 -2.311 -4.938 1.00 82.56 202 ARG A C 1
ATOM 1685 O O . ARG A 1 202 ? -6.196 -2.327 -6.078 1.00 82.56 202 ARG A O 1
ATOM 1692 N N . GLN A 1 203 ? -7.840 -1.799 -4.638 1.00 81.06 203 GLN A N 1
ATOM 1693 C CA . GLN A 1 203 ? -8.754 -1.245 -5.647 1.00 81.06 203 GLN A CA 1
ATOM 1694 C C . GLN A 1 203 ? -8.133 -0.092 -6.448 1.00 81.06 203 GLN A C 1
ATOM 1696 O O . GLN A 1 203 ? -8.408 0.037 -7.639 1.00 81.06 203 GLN A O 1
ATOM 1701 N N . TYR A 1 204 ? -7.265 0.703 -5.820 1.00 75.06 204 TYR A N 1
ATOM 1702 C CA . TYR A 1 204 ? -6.643 1.871 -6.450 1.00 75.06 204 TYR A CA 1
ATOM 1703 C C . TYR A 1 204 ? -5.268 1.562 -7.037 1.00 75.06 204 TYR A C 1
ATOM 1705 O O . TYR A 1 204 ? -4.932 2.030 -8.122 1.00 75.06 204 TYR A O 1
ATOM 1713 N N . PHE A 1 205 ? -4.473 0.743 -6.349 1.00 76.00 205 PHE A N 1
ATOM 1714 C CA . PHE A 1 205 ? -3.103 0.465 -6.767 1.00 76.00 205 PHE A CA 1
ATOM 1715 C C . PHE A 1 205 ? -2.983 -0.662 -7.793 1.00 76.00 205 PHE A C 1
ATOM 1717 O O . PHE A 1 205 ? -2.102 -0.604 -8.643 1.00 76.00 205 PHE A O 1
ATOM 1724 N N . GLN A 1 206 ? -3.866 -1.664 -7.781 1.00 80.06 206 GLN A N 1
ATOM 1725 C CA . GLN A 1 206 ? -3.743 -2.812 -8.685 1.00 80.06 206 GLN A CA 1
ATOM 1726 C C . GLN A 1 206 ? -3.812 -2.438 -10.180 1.00 80.06 206 GLN A C 1
ATOM 1728 O O . GLN A 1 206 ? -3.025 -2.983 -10.955 1.00 80.06 206 GLN A O 1
ATOM 1733 N N . PRO A 1 207 ? -4.676 -1.503 -10.629 1.00 76.62 207 PRO A N 1
ATOM 1734 C CA . PRO A 1 207 ? -4.643 -1.029 -12.013 1.00 76.62 207 PRO A CA 1
ATOM 1735 C C . PRO A 1 207 ? -3.294 -0.412 -12.408 1.00 76.62 207 PRO A C 1
ATOM 1737 O O . PRO A 1 207 ? -2.823 -0.632 -13.524 1.00 76.62 207 PRO A O 1
ATOM 1740 N N . TYR A 1 208 ? -2.664 0.330 -11.495 1.00 72.19 208 TYR A N 1
ATOM 1741 C CA . TYR A 1 208 ? -1.348 0.929 -11.703 1.00 72.19 208 TYR A CA 1
ATOM 1742 C C . TYR A 1 208 ? -0.237 -0.126 -11.704 1.00 72.19 208 TYR A C 1
ATOM 1744 O O . TYR A 1 208 ? 0.551 -0.169 -12.647 1.00 72.19 208 TYR A O 1
ATOM 1752 N N . ASP A 1 209 ? -0.231 -1.028 -10.719 1.00 76.00 209 ASP A N 1
ATOM 1753 C CA . ASP A 1 209 ? 0.727 -2.135 -10.612 1.00 76.00 209 ASP A CA 1
ATOM 1754 C C . ASP A 1 209 ? 0.722 -2.994 -11.885 1.00 76.00 209 ASP A C 1
ATOM 1756 O O . ASP A 1 209 ? 1.778 -3.281 -12.449 1.00 76.00 209 ASP A O 1
ATOM 1760 N N . ASN A 1 210 ? -0.469 -3.339 -12.388 1.00 79.38 210 ASN A N 1
ATOM 1761 C CA . ASN A 1 210 ? -0.624 -4.100 -13.627 1.00 79.38 210 ASN A CA 1
ATOM 1762 C C . ASN A 1 210 ? -0.012 -3.356 -14.822 1.00 79.38 210 ASN A C 1
ATOM 1764 O O . ASN A 1 210 ? 0.715 -3.947 -15.615 1.00 79.38 210 ASN A O 1
ATOM 1768 N N . LYS A 1 211 ? -0.254 -2.043 -14.936 1.00 70.94 211 LYS A N 1
ATOM 1769 C CA . LYS A 1 211 ? 0.311 -1.234 -16.024 1.00 70.94 211 LYS A CA 1
ATOM 1770 C C . LYS A 1 211 ? 1.828 -1.126 -15.946 1.00 70.94 211 LYS A C 1
ATOM 1772 O O . LYS A 1 211 ? 2.481 -1.190 -16.983 1.00 70.94 211 LYS A O 1
ATOM 1777 N N . VAL A 1 212 ? 2.395 -0.970 -14.754 1.00 69.38 212 VAL A N 1
ATOM 1778 C CA . VAL A 1 212 ? 3.852 -0.958 -14.568 1.00 69.38 212 VAL A CA 1
ATOM 1779 C C . VAL A 1 212 ? 4.452 -2.320 -14.927 1.00 69.38 212 VAL A C 1
ATOM 1781 O O . VAL A 1 212 ? 5.466 -2.371 -15.622 1.00 69.38 212 VAL A O 1
ATOM 1784 N N . ALA A 1 213 ? 3.810 -3.418 -14.522 1.00 73.44 213 ALA A N 1
ATOM 1785 C CA . ALA A 1 213 ? 4.251 -4.771 -14.851 1.00 73.44 213 ALA A CA 1
ATOM 1786 C C . ALA A 1 213 ? 4.229 -5.046 -16.365 1.00 73.44 213 ALA A C 1
ATOM 1788 O O . ALA A 1 213 ? 5.218 -5.549 -16.900 1.00 73.44 213 ALA A O 1
ATOM 1789 N N . ASP A 1 214 ? 3.155 -4.659 -17.063 1.00 70.69 214 ASP A N 1
ATOM 1790 C CA . ASP A 1 214 ? 3.053 -4.764 -18.527 1.00 70.69 214 ASP A CA 1
ATOM 1791 C C . ASP A 1 214 ? 4.209 -4.015 -19.213 1.00 70.69 214 ASP A C 1
ATOM 1793 O O . ASP A 1 214 ? 4.902 -4.567 -20.066 1.00 70.69 214 ASP A O 1
ATOM 1797 N N . LEU A 1 215 ? 4.496 -2.784 -18.773 1.00 66.81 215 LEU A N 1
ATOM 1798 C CA . LEU A 1 215 ? 5.575 -1.962 -19.334 1.00 66.81 215 LEU A CA 1
ATOM 1799 C C . LEU A 1 215 ? 6.976 -2.555 -19.115 1.00 66.81 215 LEU A C 1
ATOM 1801 O O . LEU A 1 215 ? 7.863 -2.354 -19.944 1.00 66.81 215 LEU A O 1
ATOM 1805 N N . ILE A 1 216 ? 7.200 -3.262 -18.003 1.00 66.19 216 ILE A N 1
ATOM 1806 C CA . ILE A 1 216 ? 8.470 -3.954 -17.728 1.00 66.19 216 ILE A CA 1
ATOM 1807 C C . ILE A 1 216 ? 8.606 -5.218 -18.590 1.00 66.19 216 ILE A C 1
ATOM 1809 O O . ILE A 1 216 ? 9.718 -5.554 -19.004 1.00 66.19 216 ILE A O 1
ATOM 1813 N N . ASN A 1 217 ? 7.499 -5.917 -18.851 1.00 68.56 217 ASN A N 1
ATOM 1814 C CA . ASN A 1 217 ? 7.480 -7.151 -19.639 1.00 68.56 217 ASN A CA 1
ATOM 1815 C C . ASN A 1 217 ? 7.616 -6.903 -21.148 1.00 68.56 217 ASN A C 1
ATOM 1817 O O . ASN A 1 217 ? 8.222 -7.723 -21.835 1.00 68.56 217 ASN A O 1
ATOM 1821 N N . ASP A 1 218 ? 7.116 -5.769 -21.644 1.00 62.19 218 ASP A N 1
ATOM 1822 C CA . ASP A 1 218 ? 7.214 -5.362 -23.053 1.00 62.19 218 ASP A CA 1
ATOM 1823 C C . ASP A 1 218 ? 8.640 -4.940 -23.486 1.00 62.19 218 ASP A C 1
ATOM 1825 O O . ASP A 1 218 ? 8.886 -4.726 -24.678 1.00 62.19 218 ASP A O 1
ATOM 1829 N N . LEU A 1 219 ? 9.590 -4.824 -22.542 1.00 56.88 219 LEU A N 1
ATOM 1830 C CA . LEU A 1 219 ? 11.016 -4.568 -22.800 1.00 56.88 219 LEU A CA 1
ATOM 1831 C C . LEU A 1 219 ? 11.769 -5.844 -23.176 1.00 56.88 219 LEU A C 1
ATOM 1833 O O . LEU A 1 219 ? 12.048 -5.996 -24.383 1.00 56.88 219 LEU A O 1
#

Organism: NCBI:txid333702

pLDDT: mean 76.98, std 11.57, range [45.0, 92.81]

Nearest PDB structures (foldseek):
  7rro-assembly1_D0  TM=3.134E-01  e=1.994E+00  Bos taurus
  3zx6-assembly1_A  TM=2.077E-01  e=8.897E+00  Archaeoglobus fulgidus DSM 4304

Sequence (219 aa):
MEKKDWFIITKDIVIPGLTLISTILLGTIIAFILKNREEKQKRKSLLIETYMNYLNARSKNYESHLNSLFKNILTDFLINQSKFIDTDANWHLKIPVIKERLLKEENISISTDDNWSFYTFRFCFLLGTKKYRKHLQSLEDDISINLIDNAKNKIYYEKLIDSVFRNQIIRDGLNTSNLNTINISLDNIKQLVAEDYIIYQRQYFQPYDNKVADLINDL

Secondary structure (DSSP, 8-state):
--HHHHHHHIIIIIHHHHHHHHHHHHHHHHHHHHHHHHHHHHHHHHHHHHHHHHHHHHHHHHHHHHHHHHHHHHHHHHHSHHHHS-S-TTHHHHHHHHHHHHHHHHTS-------THHHHHHHHHHTT-S---HHHHHHHHHHHHHHH-HHHHHHHHHHHHHHHHH-HHHHHHHHSS-HHHHHHHHHHHHHHHHHHHHHHHHHHHHHHHHHHHHHHHT-

Mean predicted aligned error: 11.83 Å

Foldseek 3Di:
DPPVVVVCCCVVPVVVVVVVVVVVVVVVVVVVVVVVVVLLVVLLVQLVVLVVVLVVLVVLQLVLVLLVLLLVLLVCCVVVVVLQEPPDPQPVVLNVLSVVVNVVSVVDDRDRPLCSVVSVVSLCVSLVPPDPDVVLVVLSVQSSCCVVVPVNVVVLSVVLSVVLRPPPQLSVLSHDNDNVSSVVSSVVSSVSSSVSSVVVNCVSCVVVVVVSVVSSVVD